Protein AF-A0A1V6BSQ0-F1 (afdb_monomer_lite)

pLDDT: mean 82.47, std 12.66, range [38.62, 95.38]

Secondary structure (DSSP, 8-state):
-PPPPHHHHHHHHHHHHHHHHHHHHHTT--THHHHHHHHHHHHHHHTT--HHHHHHHHHHHHHHHHHHHHHHHHHHHHHHHTTTS--------HHHHHHHHHHHHHTTSPPP---TT--HHHHHHHHHHHHIIIIIHHHHHHHHTT-TT-HHHHHHHHHHHHHHHHT--SSS-GGGHHHHHHHH-SS--HHHHHHHHHHHHHHHHHHHHHHHHHHHHHHHTT--TTTTSBP-GGGS-PPTT--HHHHHTT-BHHHHHHHHHHHHHHHHHHSTTTT-----

Radius of gyration: 34.96 Å; chains: 1; bounding box: 83×42×92 Å

Structure (mmCIF, N/CA/C/O backbone):
data_AF-A0A1V6BSQ0-F1
#
_entry.id   AF-A0A1V6BSQ0-F1
#
loop_
_atom_site.group_PDB
_atom_site.id
_atom_site.type_symbol
_atom_site.label_atom_id
_atom_site.label_alt_id
_atom_site.label_comp_id
_atom_site.label_asym_id
_atom_site.label_entity_id
_atom_site.label_seq_id
_atom_site.pdbx_PDB_ins_code
_atom_site.Cartn_x
_atom_site.Cartn_y
_atom_site.Cartn_z
_atom_site.occupancy
_atom_site.B_iso_or_equiv
_atom_site.auth_seq_id
_atom_site.auth_comp_id
_atom_site.auth_asym_id
_atom_site.auth_atom_id
_atom_site.pdbx_PDB_model_num
ATOM 1 N N . MET A 1 1 ? 58.677 4.595 -51.230 1.00 49.75 1 MET A N 1
ATOM 2 C CA . MET A 1 1 ? 58.014 3.305 -50.937 1.00 49.75 1 MET A CA 1
ATOM 3 C C . MET A 1 1 ? 58.231 2.396 -52.129 1.00 49.75 1 MET A C 1
ATOM 5 O O . MET A 1 1 ? 58.192 2.892 -53.245 1.00 49.75 1 MET A O 1
ATOM 9 N N . LYS A 1 2 ? 58.555 1.122 -51.904 1.00 49.97 2 LYS A N 1
ATOM 10 C CA . LYS A 1 2 ? 58.773 0.146 -52.979 1.00 49.97 2 LYS A CA 1
ATOM 11 C C . LYS A 1 2 ? 57.405 -0.184 -53.588 1.00 49.97 2 LYS A C 1
ATOM 13 O O . LYS A 1 2 ? 56.510 -0.551 -52.833 1.00 49.97 2 LYS A O 1
ATOM 18 N N . GLU A 1 3 ? 57.227 0.015 -54.893 1.00 58.81 3 GLU A N 1
ATOM 19 C CA . GLU A 1 3 ? 55.978 -0.336 -55.579 1.00 58.81 3 GLU A CA 1
ATOM 20 C C . GLU A 1 3 ? 55.750 -1.847 -55.464 1.00 58.81 3 GLU A C 1
ATOM 22 O O . GLU A 1 3 ? 56.659 -2.640 -55.728 1.00 58.81 3 GLU A O 1
ATOM 27 N N . LEU A 1 4 ? 54.561 -2.240 -55.003 1.00 65.12 4 LEU A N 1
ATOM 28 C CA . LEU A 1 4 ? 54.201 -3.646 -54.842 1.00 65.12 4 LEU A CA 1
ATOM 29 C C . LEU A 1 4 ? 54.163 -4.330 -56.210 1.00 65.12 4 LEU A C 1
ATOM 31 O O . LEU A 1 4 ? 53.582 -3.812 -57.166 1.00 65.12 4 LEU A O 1
ATOM 35 N N . SER A 1 5 ? 54.734 -5.528 -56.294 1.00 73.94 5 SER A N 1
ATOM 36 C CA . SER A 1 5 ? 54.620 -6.359 -57.490 1.00 73.94 5 SER A CA 1
ATOM 37 C C . SER A 1 5 ? 53.155 -6.733 -57.737 1.00 73.94 5 SER A C 1
ATOM 39 O O . SER A 1 5 ? 52.375 -6.935 -56.802 1.00 73.94 5 SER A O 1
ATOM 41 N N . SER A 1 6 ? 52.769 -6.903 -59.003 1.00 71.62 6 SER A N 1
ATOM 42 C CA . SER A 1 6 ? 51.419 -7.343 -59.391 1.00 71.62 6 SER A CA 1
ATOM 43 C C . SER A 1 6 ? 50.995 -8.647 -58.694 1.00 71.62 6 SER A C 1
ATOM 45 O O . SER A 1 6 ? 49.821 -8.838 -58.372 1.00 71.62 6 SER A O 1
ATOM 47 N N . SER A 1 7 ? 51.956 -9.523 -58.387 1.00 76.25 7 SER A N 1
ATOM 48 C CA . SER A 1 7 ? 51.734 -10.748 -57.612 1.00 76.25 7 SER A CA 1
ATOM 49 C C . SER A 1 7 ? 51.378 -10.468 -56.143 1.00 76.25 7 SER A C 1
ATOM 51 O O . SER A 1 7 ? 50.466 -11.087 -55.587 1.00 76.25 7 SER A O 1
ATOM 53 N N . GLU A 1 8 ? 52.040 -9.489 -55.522 1.00 77.81 8 GLU A N 1
ATOM 54 C CA . GLU A 1 8 ? 51.831 -9.098 -54.122 1.00 77.81 8 GLU A CA 1
ATOM 55 C C . GLU A 1 8 ? 50.481 -8.398 -53.937 1.00 77.81 8 GLU A C 1
ATOM 57 O O . GLU A 1 8 ? 49.756 -8.692 -52.986 1.00 77.81 8 GLU A O 1
ATOM 62 N N . ILE A 1 9 ? 50.090 -7.558 -54.899 1.00 80.44 9 ILE A N 1
ATOM 63 C CA . ILE A 1 9 ? 48.771 -6.912 -54.954 1.00 80.44 9 ILE A CA 1
ATOM 64 C C . ILE A 1 9 ? 47.657 -7.966 -55.004 1.00 80.44 9 ILE A C 1
ATOM 66 O O . ILE A 1 9 ? 46.724 -7.934 -54.201 1.00 80.44 9 ILE A O 1
ATOM 70 N N . ASN A 1 10 ? 47.774 -8.951 -55.898 1.00 82.00 10 ASN A N 1
ATOM 71 C CA . ASN A 1 10 ? 46.780 -10.020 -56.033 1.00 82.00 10 ASN A CA 1
ATOM 72 C C . ASN A 1 10 ? 46.709 -10.929 -54.798 1.00 82.00 10 ASN A C 1
ATOM 74 O O . ASN A 1 10 ? 45.657 -11.501 -54.495 1.00 82.00 10 ASN A O 1
ATOM 78 N N . LEU A 1 11 ? 47.821 -11.101 -54.084 1.00 86.12 11 LEU A N 1
ATOM 79 C CA . LEU A 1 11 ? 47.842 -11.830 -52.821 1.00 86.12 11 LEU A CA 1
ATOM 80 C C . LEU A 1 11 ? 47.165 -11.026 -51.701 1.00 86.12 11 LEU A C 1
ATOM 82 O O . LEU A 1 11 ? 46.362 -11.586 -50.954 1.00 86.12 11 LEU A O 1
ATOM 86 N N . ALA A 1 12 ? 47.452 -9.726 -51.603 1.00 83.31 12 ALA A N 1
ATOM 87 C CA . ALA A 1 12 ? 46.865 -8.835 -50.606 1.00 83.31 12 ALA A CA 1
ATOM 88 C C . ALA A 1 12 ? 45.342 -8.732 -50.767 1.00 83.31 12 ALA A C 1
ATOM 90 O O . ALA A 1 12 ? 44.609 -8.941 -49.803 1.00 83.31 12 ALA A O 1
ATOM 91 N N . VAL A 1 13 ? 44.858 -8.523 -51.994 1.00 86.81 13 VAL A N 1
ATOM 92 C CA . VAL A 1 13 ? 43.419 -8.462 -52.297 1.00 86.81 13 VAL A CA 1
ATOM 93 C C . VAL A 1 13 ? 42.715 -9.756 -51.899 1.00 86.81 13 VAL A C 1
ATOM 95 O O . VAL A 1 13 ? 41.678 -9.707 -51.244 1.00 86.81 13 VAL A O 1
ATOM 98 N N . ARG A 1 14 ? 43.289 -10.924 -52.225 1.00 87.94 14 ARG A N 1
ATOM 99 C CA . ARG A 1 14 ? 42.718 -12.221 -51.822 1.00 87.94 14 ARG A CA 1
ATOM 100 C C . ARG A 1 14 ? 42.616 -12.365 -50.305 1.00 87.94 14 ARG A C 1
ATOM 102 O O . ARG A 1 14 ? 41.587 -12.816 -49.813 1.00 87.94 14 ARG A O 1
ATOM 109 N N . LYS A 1 15 ? 43.645 -11.950 -49.562 1.00 88.44 15 LYS A N 1
ATOM 110 C CA . LYS A 1 15 ? 43.627 -11.988 -48.091 1.00 88.44 15 LYS A CA 1
ATOM 111 C C . LYS A 1 15 ? 42.572 -11.051 -47.498 1.00 88.44 15 LYS A C 1
ATOM 113 O O . LYS A 1 15 ? 41.904 -11.435 -46.545 1.00 88.44 15 LYS A O 1
ATOM 118 N N . ILE A 1 16 ? 42.400 -9.855 -48.062 1.00 87.88 16 ILE A N 1
ATOM 119 C CA . ILE A 1 16 ? 41.372 -8.901 -47.616 1.00 87.88 16 ILE A CA 1
ATOM 120 C C . ILE A 1 16 ? 39.969 -9.464 -47.883 1.00 87.88 16 ILE A C 1
ATOM 122 O O . ILE A 1 16 ? 39.136 -9.452 -46.979 1.00 87.88 16 ILE A O 1
ATOM 126 N N . LYS A 1 17 ? 39.725 -10.032 -49.076 1.00 89.00 17 LYS A N 1
ATOM 127 C CA . LYS A 1 17 ? 38.449 -10.696 -49.401 1.00 89.00 17 LYS A CA 1
ATOM 128 C C . LYS A 1 17 ? 38.132 -11.828 -48.429 1.00 89.00 17 LYS A C 1
ATOM 130 O O . LYS A 1 17 ? 37.052 -11.824 -47.851 1.00 89.00 17 LYS A O 1
ATOM 135 N N . SER A 1 18 ? 39.097 -12.719 -48.187 1.00 89.31 18 SER A N 1
ATOM 136 C CA . SER A 1 18 ? 38.945 -13.816 -47.224 1.00 89.31 18 SER A CA 1
ATOM 137 C C . SER A 1 18 ? 38.573 -13.295 -45.837 1.00 89.31 18 SER A C 1
ATOM 139 O O . SER A 1 18 ? 37.641 -13.802 -45.234 1.00 89.31 18 SER A O 1
ATOM 141 N N . LYS A 1 19 ? 39.221 -12.226 -45.351 1.00 86.31 19 LYS A N 1
ATOM 142 C CA . LYS A 1 19 ? 38.880 -11.644 -44.044 1.00 86.31 19 LYS A CA 1
ATOM 143 C C . LYS A 1 19 ? 37.461 -11.073 -43.990 1.00 86.31 19 LYS A C 1
ATOM 145 O O . LYS A 1 19 ? 36.796 -11.209 -42.968 1.00 86.31 19 LYS A O 1
ATOM 150 N N . TYR A 1 20 ? 36.983 -10.432 -45.055 1.00 88.25 20 TYR A N 1
ATOM 151 C CA . TYR A 1 20 ? 35.590 -9.977 -45.113 1.00 88.25 20 TYR A CA 1
ATOM 152 C C . TYR A 1 20 ? 34.605 -11.151 -45.140 1.00 88.25 20 TYR A C 1
ATOM 154 O O . TYR A 1 20 ? 33.575 -11.089 -44.469 1.00 88.25 20 TYR A O 1
ATOM 162 N N . GLU A 1 21 ? 34.924 -12.226 -45.863 1.00 87.81 21 GLU A N 1
ATOM 163 C CA . GLU A 1 21 ? 34.137 -13.465 -45.871 1.00 87.81 21 GLU A CA 1
ATOM 164 C C . GLU A 1 21 ? 34.101 -14.130 -44.488 1.00 87.81 21 GLU A C 1
ATOM 166 O O . GLU A 1 21 ? 33.025 -14.530 -44.037 1.00 87.81 21 GLU A O 1
ATOM 171 N N . ASP A 1 22 ? 35.234 -14.171 -43.783 1.00 87.88 22 ASP A N 1
ATOM 172 C CA . ASP A 1 22 ? 35.333 -14.679 -42.412 1.00 87.88 22 ASP A CA 1
ATOM 173 C C . ASP A 1 22 ? 34.438 -13.863 -41.471 1.00 87.88 22 ASP A C 1
ATOM 175 O O . ASP A 1 22 ? 33.648 -14.430 -40.722 1.00 87.88 22 ASP A O 1
ATOM 179 N N . ILE A 1 23 ? 34.449 -12.529 -41.576 1.00 85.56 23 ILE A N 1
ATOM 180 C CA . ILE A 1 23 ? 33.578 -11.659 -40.771 1.00 85.56 23 ILE A CA 1
ATOM 181 C C . ILE A 1 23 ? 32.096 -11.910 -41.074 1.00 85.56 23 ILE A C 1
ATOM 183 O O . ILE A 1 23 ? 31.266 -11.983 -40.164 1.00 85.56 23 ILE A O 1
ATOM 187 N N . ILE A 1 24 ? 31.746 -12.037 -42.354 1.00 84.81 24 ILE A N 1
ATOM 188 C CA . ILE A 1 24 ? 30.376 -12.324 -42.794 1.00 84.81 24 ILE A CA 1
ATOM 189 C C . ILE A 1 24 ? 29.905 -13.661 -42.215 1.00 84.81 24 ILE A C 1
ATOM 191 O O . ILE A 1 24 ? 28.788 -13.742 -41.701 1.00 84.81 24 ILE A O 1
ATOM 195 N N . LYS A 1 25 ? 30.758 -14.688 -42.255 1.00 85.62 25 LYS A N 1
ATOM 196 C CA . LYS A 1 25 ? 30.441 -16.038 -41.783 1.00 85.62 25 LYS A CA 1
ATOM 197 C C . LYS A 1 25 ? 30.392 -16.130 -40.257 1.00 85.62 25 LYS A C 1
ATOM 199 O O . LYS A 1 25 ? 29.437 -16.690 -39.722 1.00 85.62 25 LYS A O 1
ATOM 204 N N . GLU A 1 26 ? 31.384 -15.584 -39.559 1.00 83.50 26 GLU A N 1
ATOM 205 C CA . GLU A 1 26 ? 31.510 -15.686 -38.101 1.00 83.50 26 GLU A CA 1
ATOM 206 C C . GLU A 1 26 ? 30.522 -14.791 -37.351 1.00 83.50 26 GLU A C 1
ATOM 208 O O . GLU A 1 26 ? 29.938 -15.223 -36.356 1.00 83.50 26 GLU A O 1
ATOM 213 N N . PHE A 1 27 ? 30.282 -13.573 -37.845 1.00 81.38 27 PHE A N 1
ATOM 214 C CA . PHE A 1 27 ? 29.413 -12.587 -37.192 1.00 81.38 27 PHE A CA 1
ATOM 215 C C . PHE A 1 27 ? 28.064 -12.399 -37.906 1.00 81.38 27 PHE A C 1
ATOM 217 O O . PHE A 1 27 ? 27.332 -11.456 -37.601 1.00 81.38 27 PHE A O 1
ATOM 224 N N . LYS A 1 28 ? 27.728 -13.281 -38.863 1.00 83.75 28 LYS A N 1
ATOM 225 C CA . LYS A 1 28 ? 26.470 -13.281 -39.642 1.00 83.75 28 LYS A CA 1
ATOM 226 C C . LYS A 1 28 ? 26.135 -11.914 -40.262 1.00 83.75 28 LYS A C 1
ATOM 228 O O . LYS A 1 28 ? 24.984 -11.474 -40.238 1.00 83.75 28 LYS A O 1
ATOM 233 N N . LYS A 1 29 ? 27.143 -11.207 -40.781 1.00 82.75 29 LYS A N 1
ATOM 234 C CA . LYS A 1 29 ? 26.966 -9.873 -41.385 1.00 82.75 29 LYS A CA 1
ATOM 235 C C . LYS A 1 29 ? 26.476 -9.963 -42.827 1.00 82.75 29 LYS A C 1
ATOM 237 O O . LYS A 1 29 ? 26.543 -11.004 -43.467 1.00 82.75 29 LYS A O 1
ATOM 242 N N . SER A 1 30 ? 25.976 -8.843 -43.345 1.00 86.38 30 SER A N 1
ATOM 243 C CA . SER A 1 30 ? 25.520 -8.758 -44.733 1.00 86.38 30 SER A CA 1
ATOM 244 C C . SER A 1 30 ? 26.688 -8.835 -45.720 1.00 86.38 30 SER A C 1
ATOM 246 O O . SER A 1 30 ? 27.738 -8.221 -45.506 1.00 86.38 30 SER A O 1
ATOM 248 N N . ARG A 1 31 ? 26.459 -9.517 -46.850 1.00 85.75 31 ARG A N 1
ATOM 249 C CA . ARG A 1 31 ? 27.397 -9.617 -47.983 1.00 85.75 31 ARG A CA 1
ATOM 250 C C . ARG A 1 31 ? 27.763 -8.260 -48.594 1.00 85.75 31 ARG A C 1
ATOM 252 O O . ARG A 1 31 ? 28.842 -8.121 -49.161 1.00 85.75 31 ARG A O 1
ATOM 259 N N . VAL A 1 32 ? 26.929 -7.247 -48.357 1.00 86.75 32 VAL A N 1
ATOM 260 C CA . VAL A 1 32 ? 27.154 -5.845 -48.741 1.00 86.75 32 VAL A CA 1
ATOM 261 C C . VAL A 1 32 ? 28.521 -5.316 -48.270 1.00 86.75 32 VAL A C 1
ATOM 263 O O . VAL A 1 32 ? 29.105 -4.454 -48.919 1.00 86.75 32 VAL A O 1
ATOM 266 N N . LEU A 1 33 ? 29.084 -5.837 -47.170 1.00 84.62 33 LEU A N 1
ATOM 267 C CA . LEU A 1 33 ? 30.430 -5.457 -46.714 1.00 84.62 33 LEU A CA 1
ATOM 268 C C . LEU A 1 33 ? 31.526 -5.797 -47.734 1.00 84.62 33 LEU A C 1
ATOM 270 O O . LEU A 1 33 ? 32.407 -4.972 -47.978 1.00 84.62 33 LEU A O 1
ATOM 274 N N . LEU A 1 34 ? 31.449 -6.985 -48.335 1.00 89.06 34 LEU A N 1
ATOM 275 C CA . LEU A 1 34 ? 32.399 -7.441 -49.346 1.00 89.06 34 LEU A CA 1
ATOM 276 C C . LEU A 1 34 ? 32.193 -6.690 -50.667 1.00 89.06 34 LEU A C 1
ATOM 278 O O . LEU A 1 34 ? 33.161 -6.233 -51.266 1.00 89.06 34 LEU A O 1
ATOM 282 N N . GLU A 1 35 ? 30.938 -6.494 -51.076 1.00 86.88 35 GLU A N 1
ATOM 283 C CA . GLU A 1 35 ? 30.582 -5.746 -52.293 1.00 86.88 35 GLU A CA 1
ATOM 284 C C . GLU A 1 35 ? 31.108 -4.303 -52.234 1.00 86.88 35 GLU A C 1
ATOM 286 O O . GLU A 1 35 ? 31.745 -3.822 -53.168 1.00 86.88 35 GLU A O 1
ATOM 291 N N . ASN A 1 36 ? 30.965 -3.641 -51.082 1.00 88.75 36 ASN A N 1
ATOM 292 C CA . ASN A 1 36 ? 31.492 -2.293 -50.873 1.00 88.75 36 ASN A CA 1
ATOM 293 C C . ASN A 1 36 ? 33.025 -2.224 -50.974 1.00 88.75 36 ASN A C 1
ATOM 295 O O . ASN A 1 36 ? 33.564 -1.204 -51.413 1.00 88.75 36 ASN A O 1
ATOM 299 N N . PHE A 1 37 ? 33.739 -3.267 -50.538 1.00 90.94 37 PHE A N 1
ATOM 300 C CA . PHE A 1 37 ? 35.188 -3.359 -50.725 1.00 90.94 37 PHE A CA 1
ATOM 301 C C . PHE A 1 37 ? 35.542 -3.501 -52.211 1.00 90.94 37 PHE A C 1
ATOM 303 O O . PHE A 1 37 ? 36.403 -2.772 -52.706 1.00 90.94 37 PHE A O 1
ATOM 310 N N . GLU A 1 38 ? 34.863 -4.392 -52.935 1.00 88.25 38 GLU A N 1
ATOM 311 C CA . GLU A 1 38 ? 35.101 -4.607 -54.366 1.00 88.25 38 GLU A CA 1
ATOM 312 C C . GLU A 1 38 ? 34.836 -3.338 -55.186 1.00 88.25 38 GLU A C 1
ATOM 314 O O . GLU A 1 38 ? 35.639 -2.981 -56.053 1.00 88.25 38 GLU A O 1
ATOM 319 N N . ASP A 1 39 ? 33.789 -2.591 -54.837 1.00 88.94 39 ASP A N 1
ATOM 320 C CA . ASP A 1 39 ? 33.481 -1.293 -55.432 1.00 88.94 39 ASP A CA 1
ATOM 321 C C . ASP A 1 39 ? 34.575 -0.251 -55.177 1.00 88.94 39 ASP A C 1
ATOM 323 O O . ASP A 1 39 ? 34.958 0.486 -56.095 1.00 88.94 39 ASP A O 1
ATOM 327 N N . ARG A 1 40 ? 35.103 -0.173 -53.946 1.00 88.88 40 ARG A N 1
ATOM 328 C CA . ARG A 1 40 ? 36.229 0.719 -53.617 1.00 88.88 40 ARG A CA 1
ATOM 329 C C . ARG A 1 40 ? 37.485 0.323 -54.384 1.00 88.88 40 ARG A C 1
ATOM 331 O O . ARG A 1 40 ? 38.122 1.189 -54.977 1.00 88.88 40 ARG A O 1
ATOM 338 N N . TYR A 1 41 ? 37.798 -0.967 -54.446 1.00 87.75 41 TYR A N 1
ATOM 339 C CA . TYR A 1 41 ? 38.946 -1.481 -55.187 1.00 87.75 41 TYR A CA 1
ATOM 340 C C . TYR A 1 41 ? 38.850 -1.157 -56.689 1.00 87.75 41 TYR A C 1
ATOM 342 O O . TYR A 1 41 ? 39.789 -0.611 -57.272 1.00 87.75 41 TYR A O 1
ATOM 350 N N . ALA A 1 42 ? 37.686 -1.383 -57.308 1.00 85.19 42 ALA A N 1
ATOM 351 C CA . ALA A 1 42 ? 37.441 -1.046 -58.710 1.00 85.19 42 ALA A CA 1
ATOM 352 C C . ALA A 1 42 ? 37.507 0.468 -58.981 1.00 85.19 42 ALA A C 1
ATOM 354 O O . ALA A 1 42 ? 37.932 0.901 -60.055 1.00 85.19 42 ALA A O 1
ATOM 355 N N . LYS A 1 43 ? 37.082 1.304 -58.024 1.00 86.81 43 LYS A N 1
ATOM 356 C CA . LYS A 1 43 ? 37.239 2.765 -58.108 1.00 86.81 43 LYS A CA 1
ATOM 357 C C . LYS A 1 43 ? 38.713 3.170 -58.058 1.00 86.81 43 LYS A C 1
ATOM 359 O O . LYS A 1 43 ? 39.132 3.899 -58.949 1.00 86.81 43 LYS A O 1
ATOM 364 N N . THR A 1 44 ? 39.492 2.638 -57.117 1.00 85.50 44 THR A N 1
ATOM 365 C CA . THR A 1 44 ? 40.936 2.906 -56.974 1.00 85.50 44 THR A CA 1
ATOM 366 C C . THR A 1 44 ? 41.726 2.526 -58.229 1.00 85.50 44 THR A C 1
ATOM 368 O O . THR A 1 44 ? 42.584 3.291 -58.669 1.00 85.50 44 THR A O 1
ATOM 371 N N . LEU A 1 45 ? 41.395 1.390 -58.859 1.00 83.50 45 LEU A N 1
ATOM 372 C CA . LEU A 1 45 ? 41.999 0.975 -60.131 1.00 83.50 45 LEU A CA 1
ATOM 373 C C . LEU A 1 45 ? 41.694 1.957 -61.274 1.00 83.50 45 LEU A C 1
ATOM 375 O O . LEU A 1 45 ? 42.572 2.261 -62.079 1.00 83.50 45 LEU A O 1
ATOM 379 N N . ARG A 1 46 ? 40.460 2.475 -61.343 1.00 83.38 46 ARG A N 1
ATOM 380 C CA . ARG A 1 46 ? 40.044 3.445 -62.374 1.00 83.38 46 ARG A CA 1
ATOM 381 C C . ARG A 1 46 ? 40.637 4.835 -62.156 1.00 83.38 46 ARG A C 1
ATOM 383 O O . ARG A 1 46 ? 40.932 5.522 -63.128 1.00 83.38 46 ARG A O 1
ATOM 390 N N . SER A 1 47 ? 40.814 5.251 -60.906 1.00 78.31 47 SER A N 1
ATOM 391 C CA . SER A 1 47 ? 41.272 6.597 -60.546 1.00 78.31 47 SER A CA 1
ATOM 392 C C . SER A 1 47 ? 42.796 6.760 -60.512 1.00 78.31 47 SER A C 1
ATOM 394 O O . SER A 1 47 ? 43.263 7.827 -60.125 1.00 78.31 47 SER A O 1
ATOM 396 N N . LYS A 1 48 ? 43.573 5.732 -60.899 1.00 70.81 48 LYS A N 1
ATOM 397 C CA . LYS A 1 48 ? 45.053 5.723 -60.869 1.00 70.81 48 LYS A CA 1
ATOM 398 C C . LYS A 1 48 ? 45.645 6.177 -59.521 1.00 70.81 48 LYS A C 1
ATOM 400 O O . LYS A 1 48 ? 46.710 6.787 -59.483 1.00 70.81 48 LYS A O 1
ATOM 405 N N . MET A 1 49 ? 44.942 5.911 -58.420 1.00 72.62 49 MET A N 1
ATOM 406 C CA . MET A 1 49 ? 45.461 6.176 -57.075 1.00 72.62 49 MET A CA 1
ATOM 407 C C . MET A 1 49 ? 46.517 5.131 -56.705 1.00 72.62 49 MET A C 1
ATOM 409 O O . MET A 1 49 ? 46.494 4.019 -57.236 1.00 72.62 49 MET A O 1
ATOM 413 N N . ASP A 1 50 ? 47.418 5.467 -55.778 1.00 80.75 50 ASP A N 1
ATOM 414 C CA . ASP A 1 50 ? 48.406 4.509 -55.278 1.00 80.75 50 ASP A CA 1
ATOM 415 C C . ASP A 1 50 ? 47.707 3.333 -54.583 1.00 80.75 50 ASP A C 1
ATOM 417 O O . ASP A 1 50 ? 47.129 3.445 -53.496 1.00 80.75 50 ASP A O 1
ATOM 421 N N . LEU A 1 51 ? 47.774 2.182 -55.249 1.00 81.00 51 LEU A N 1
ATOM 422 C CA . LEU A 1 51 ? 47.135 0.953 -54.814 1.00 81.00 51 LEU A CA 1
ATOM 423 C C . LEU A 1 51 ? 47.750 0.426 -53.516 1.00 81.00 51 LEU A C 1
ATOM 425 O O . LEU A 1 51 ? 47.059 -0.218 -52.730 1.00 81.00 51 LEU A O 1
ATOM 429 N N . SER A 1 52 ? 49.024 0.728 -53.267 1.00 78.25 52 SER A N 1
ATOM 430 C CA . SER A 1 52 ? 49.734 0.303 -52.059 1.00 78.25 52 SER A CA 1
ATOM 431 C C . SER A 1 52 ? 49.158 0.998 -50.829 1.00 78.25 52 SER A C 1
ATOM 433 O O . SER A 1 52 ? 48.820 0.340 -49.844 1.00 78.25 52 SER A O 1
ATOM 435 N N . THR A 1 53 ? 48.957 2.314 -50.921 1.00 81.50 53 THR A N 1
ATOM 436 C CA . THR A 1 53 ? 48.317 3.115 -49.871 1.00 81.50 53 THR A CA 1
ATOM 437 C C . THR A 1 53 ? 46.874 2.667 -49.621 1.00 81.50 53 THR A C 1
ATOM 439 O O . THR A 1 53 ? 46.471 2.504 -48.470 1.00 81.50 53 THR A O 1
ATOM 442 N N . PHE A 1 54 ? 46.108 2.385 -50.682 1.00 86.25 54 PHE A N 1
ATOM 443 C CA . PHE A 1 54 ? 44.743 1.862 -50.551 1.00 86.25 54 PHE A CA 1
ATOM 444 C C . PHE A 1 54 ? 44.700 0.508 -49.830 1.00 86.25 54 PHE A C 1
ATOM 446 O O . PHE A 1 54 ? 43.917 0.327 -48.901 1.00 86.25 54 PHE A O 1
ATOM 453 N N . LEU A 1 55 ? 45.547 -0.443 -50.234 1.00 84.81 55 LEU A N 1
ATOM 454 C CA . LEU A 1 55 ? 45.563 -1.781 -49.642 1.00 84.81 55 LEU A CA 1
ATOM 455 C C . LEU A 1 55 ? 45.967 -1.749 -48.167 1.00 84.81 55 LEU A C 1
ATOM 457 O O . LEU A 1 55 ? 45.390 -2.490 -47.377 1.00 84.81 55 LEU A O 1
ATOM 461 N N . LEU A 1 56 ? 46.912 -0.888 -47.778 1.00 83.25 56 LEU A N 1
ATOM 462 C CA . LEU A 1 56 ? 47.286 -0.711 -46.373 1.00 83.25 56 LEU A CA 1
ATOM 463 C C . LEU A 1 56 ? 46.119 -0.172 -45.537 1.00 83.25 56 LEU A C 1
ATOM 465 O O . LEU A 1 56 ? 45.804 -0.756 -44.500 1.00 83.25 56 LEU A O 1
ATOM 469 N N . ALA A 1 57 ? 45.442 0.873 -46.020 1.00 83.81 57 ALA A N 1
ATOM 470 C CA . ALA A 1 57 ? 44.279 1.444 -45.341 1.00 83.81 57 ALA A CA 1
ATOM 471 C C . ALA A 1 57 ? 43.139 0.421 -45.202 1.00 83.81 57 ALA A C 1
ATOM 473 O O . ALA A 1 57 ? 42.477 0.339 -44.169 1.00 83.81 57 ALA A O 1
ATOM 474 N N . GLU A 1 58 ? 42.931 -0.409 -46.222 1.00 86.50 58 GLU A N 1
ATOM 475 C CA . GLU A 1 58 ? 41.881 -1.423 -46.203 1.00 86.50 58 GLU A CA 1
ATOM 476 C C . GLU A 1 58 ? 42.227 -2.613 -45.289 1.00 86.50 58 GLU A C 1
ATOM 478 O O . GLU A 1 58 ? 41.350 -3.152 -44.612 1.00 86.50 58 GLU A O 1
ATOM 483 N N . ILE A 1 59 ? 43.506 -3.003 -45.205 1.00 85.94 59 ILE A N 1
ATOM 484 C CA . ILE A 1 59 ? 43.985 -4.002 -44.235 1.00 85.94 59 ILE A CA 1
ATOM 485 C C . ILE A 1 59 ? 43.743 -3.520 -42.801 1.00 85.94 59 ILE A C 1
ATOM 487 O O . ILE A 1 59 ? 43.330 -4.313 -41.947 1.00 85.94 59 ILE A O 1
ATOM 491 N N . GLU A 1 60 ? 43.992 -2.241 -42.529 1.00 83.19 60 GLU A N 1
ATOM 492 C CA . GLU A 1 60 ? 43.717 -1.630 -41.230 1.00 83.19 60 GLU A CA 1
ATOM 493 C C . GLU A 1 60 ? 42.211 -1.621 -40.938 1.00 83.19 60 GLU A C 1
ATOM 495 O O . GLU A 1 60 ? 41.785 -2.160 -39.913 1.00 83.19 60 GLU A O 1
ATOM 500 N N . ALA A 1 61 ? 41.399 -1.147 -41.887 1.00 83.56 61 ALA A N 1
ATOM 501 C CA . ALA A 1 61 ? 39.947 -1.070 -41.752 1.00 83.56 61 ALA A CA 1
ATOM 502 C C . ALA A 1 61 ? 39.294 -2.441 -41.499 1.00 83.56 61 ALA A C 1
ATOM 504 O O . ALA A 1 61 ? 38.474 -2.578 -40.588 1.00 83.56 61 ALA A O 1
ATOM 505 N N . VAL A 1 62 ? 39.664 -3.483 -42.258 1.00 85.69 62 VAL A N 1
ATOM 506 C CA . VAL A 1 62 ? 39.102 -4.834 -42.063 1.00 85.69 62 VAL A CA 1
ATOM 507 C C . VAL A 1 62 ? 39.546 -5.446 -40.733 1.00 85.69 62 VAL A C 1
ATOM 509 O O . VAL A 1 62 ? 38.778 -6.157 -40.086 1.00 85.69 62 VAL A O 1
ATOM 512 N N . THR A 1 63 ? 40.767 -5.146 -40.283 1.00 81.12 63 THR A N 1
ATOM 513 C CA . THR A 1 63 ? 41.292 -5.651 -39.008 1.00 81.12 63 THR A CA 1
ATOM 514 C C . THR A 1 63 ? 40.623 -4.963 -37.818 1.00 81.12 63 THR A C 1
ATOM 516 O O . THR A 1 63 ? 40.304 -5.625 -36.831 1.00 81.12 63 THR A O 1
ATOM 519 N N . GLU A 1 64 ? 40.362 -3.659 -37.902 1.00 83.00 64 GLU A N 1
ATOM 520 C CA . GLU A 1 64 ? 39.607 -2.937 -36.878 1.00 83.00 64 GLU A CA 1
ATOM 521 C C . GLU A 1 64 ? 38.150 -3.410 -36.821 1.00 83.00 64 GLU A C 1
ATOM 523 O O . GLU A 1 64 ? 37.610 -3.634 -35.736 1.00 83.00 64 GLU A O 1
ATOM 528 N N . LEU A 1 65 ? 37.528 -3.634 -37.984 1.00 83.69 65 LEU A N 1
ATOM 529 C CA . LEU A 1 65 ? 36.168 -4.161 -38.068 1.00 83.69 65 LEU A CA 1
ATOM 530 C C . LEU A 1 65 ? 36.075 -5.541 -37.407 1.00 83.69 65 LEU A C 1
ATOM 532 O O . LEU A 1 65 ? 35.165 -5.767 -36.611 1.00 83.69 65 LEU A O 1
ATOM 536 N N . TYR A 1 66 ? 37.048 -6.419 -37.662 1.00 82.81 66 TYR A N 1
ATOM 537 C CA . TYR A 1 66 ? 37.139 -7.725 -37.009 1.00 82.81 66 TYR A CA 1
ATOM 538 C C . TYR A 1 66 ? 37.236 -7.592 -35.483 1.00 82.81 66 TYR A C 1
ATOM 540 O O . TYR A 1 66 ? 36.421 -8.165 -34.765 1.00 82.81 66 TYR A O 1
ATOM 548 N N . LYS A 1 67 ? 38.170 -6.773 -34.976 1.00 81.56 67 LYS A N 1
ATOM 549 C CA . LYS A 1 67 ? 38.348 -6.544 -33.528 1.00 81.56 67 LYS A CA 1
ATOM 550 C C . LYS A 1 67 ? 37.090 -5.987 -32.866 1.00 81.56 67 LYS A C 1
ATOM 552 O O . LYS A 1 67 ? 36.737 -6.387 -31.762 1.00 81.56 67 LYS A O 1
ATOM 557 N N . ARG A 1 68 ? 36.397 -5.057 -33.526 1.00 81.44 68 ARG A N 1
ATOM 558 C CA . ARG A 1 68 ? 35.163 -4.455 -33.008 1.00 81.44 68 ARG A CA 1
ATOM 559 C C . ARG A 1 68 ? 34.045 -5.485 -32.883 1.00 81.44 68 ARG A C 1
ATOM 561 O O . ARG A 1 68 ? 33.308 -5.465 -31.901 1.00 81.44 68 ARG A O 1
ATOM 568 N N . GLU A 1 69 ? 33.911 -6.366 -33.867 1.00 81.69 69 GLU A N 1
ATOM 569 C CA . GLU A 1 69 ? 32.910 -7.431 -33.833 1.00 81.69 69 GLU A CA 1
ATOM 570 C C . GLU A 1 69 ? 33.296 -8.550 -32.853 1.00 81.69 69 GLU A C 1
ATOM 572 O O . GLU A 1 69 ? 32.425 -9.083 -32.172 1.00 81.69 69 GLU A O 1
ATOM 577 N N . GLU A 1 70 ? 34.588 -8.824 -32.661 1.00 78.94 70 GLU A N 1
ATOM 578 C CA . GLU A 1 70 ? 35.090 -9.722 -31.614 1.00 78.94 70 GLU A CA 1
ATOM 579 C C . GLU A 1 70 ? 34.809 -9.181 -30.201 1.00 78.94 70 GLU A C 1
ATOM 581 O O . GLU A 1 70 ? 34.355 -9.930 -29.339 1.00 78.94 70 GLU A O 1
ATOM 586 N N . ILE A 1 71 ? 34.976 -7.870 -29.973 1.00 76.50 71 ILE A N 1
ATOM 587 C CA . ILE A 1 71 ? 34.607 -7.203 -28.711 1.00 76.50 71 ILE A CA 1
ATOM 588 C C . ILE A 1 71 ? 33.090 -7.237 -28.489 1.00 76.50 71 ILE A C 1
ATOM 590 O O . ILE A 1 71 ? 32.634 -7.502 -27.382 1.00 76.50 71 ILE A O 1
ATOM 594 N N . LYS A 1 72 ? 32.277 -7.003 -29.526 1.00 75.69 72 LYS A N 1
ATOM 595 C CA . LYS A 1 72 ? 30.817 -7.145 -29.401 1.00 75.69 72 LYS A CA 1
ATOM 596 C C . LYS A 1 72 ? 30.421 -8.576 -29.077 1.00 75.69 72 LYS A C 1
ATOM 598 O O . LYS A 1 72 ? 29.616 -8.784 -28.183 1.00 75.69 72 LYS A O 1
ATOM 603 N N . ARG A 1 73 ? 31.028 -9.558 -29.744 1.00 72.69 73 ARG A N 1
ATOM 604 C CA . ARG A 1 73 ? 30.802 -10.978 -29.471 1.00 72.69 73 ARG A CA 1
ATOM 605 C C . ARG A 1 73 ? 31.267 -11.365 -28.070 1.00 72.69 73 ARG A C 1
ATOM 607 O O . ARG A 1 73 ? 30.616 -12.201 -27.458 1.00 72.69 73 ARG A O 1
ATOM 614 N N . SER A 1 74 ? 32.344 -10.776 -27.545 1.00 65.94 74 SER A N 1
ATOM 615 C CA . SER A 1 74 ? 32.784 -11.033 -26.173 1.00 65.94 74 SER A CA 1
ATOM 616 C C . SER A 1 74 ? 31.824 -10.418 -25.150 1.00 65.94 74 SER A C 1
ATOM 618 O O . SER A 1 74 ? 31.420 -11.125 -24.233 1.00 65.94 74 SER A O 1
ATOM 620 N N . ILE A 1 75 ? 31.350 -9.185 -25.359 1.00 63.81 75 ILE A N 1
ATOM 621 C CA . ILE A 1 75 ? 30.307 -8.541 -24.537 1.00 63.81 75 ILE A CA 1
ATOM 622 C C . ILE A 1 75 ? 28.990 -9.332 -24.591 1.00 63.81 75 ILE A C 1
ATOM 624 O O . ILE A 1 75 ? 28.436 -9.673 -23.552 1.00 63.81 75 ILE A O 1
ATOM 628 N N . GLU A 1 76 ? 28.528 -9.717 -25.780 1.00 57.75 76 GLU A N 1
ATOM 629 C CA . GLU A 1 76 ? 27.333 -10.552 -25.952 1.00 57.75 76 GLU A CA 1
ATOM 630 C C . GLU A 1 76 ? 27.533 -11.958 -25.363 1.00 57.75 76 GLU A C 1
ATOM 632 O O . GLU A 1 76 ? 26.601 -12.539 -24.816 1.00 57.75 76 GLU A O 1
ATOM 637 N N . SER A 1 77 ? 28.746 -12.520 -25.409 1.00 54.22 77 SER A N 1
ATOM 638 C CA . SER A 1 77 ? 29.042 -13.795 -24.745 1.00 54.22 77 SER A CA 1
ATOM 639 C C . SER A 1 77 ? 29.061 -13.671 -23.221 1.00 54.22 77 SER A C 1
ATOM 641 O O . SER A 1 77 ? 28.619 -14.600 -22.555 1.00 54.22 77 SER A O 1
ATOM 643 N N . ILE A 1 78 ? 29.469 -12.522 -22.669 1.00 53.31 78 ILE A N 1
ATOM 644 C CA . ILE A 1 78 ? 29.341 -12.211 -21.239 1.00 53.31 78 ILE A CA 1
ATOM 645 C C . ILE A 1 78 ? 27.845 -12.149 -20.868 1.00 53.31 78 ILE A C 1
ATOM 647 O O . ILE A 1 78 ? 27.418 -12.839 -19.948 1.00 53.31 78 ILE A O 1
ATOM 651 N N . GLU A 1 79 ? 27.014 -11.471 -21.668 1.00 50.16 79 GLU A N 1
ATOM 652 C CA . GLU A 1 79 ? 25.556 -11.390 -21.454 1.00 50.16 79 GLU A CA 1
ATOM 653 C C . GLU A 1 79 ? 24.798 -12.725 -21.649 1.00 50.16 79 GLU A C 1
ATOM 655 O O . GLU A 1 79 ? 23.701 -12.915 -21.109 1.00 50.16 79 GLU A O 1
ATOM 660 N N . VAL A 1 80 ? 25.336 -13.659 -22.444 1.00 49.69 80 VAL A N 1
ATOM 661 C CA . VAL A 1 80 ? 24.714 -14.970 -22.725 1.00 49.69 80 VAL A CA 1
ATOM 662 C C . VAL A 1 80 ? 25.176 -16.055 -21.745 1.00 49.69 80 VAL A C 1
ATOM 664 O O . VAL A 1 80 ? 24.377 -16.939 -21.418 1.00 49.69 80 VAL A O 1
ATOM 667 N N . VAL A 1 81 ? 26.409 -15.983 -21.230 1.00 46.16 81 VAL A N 1
ATOM 668 C CA . VAL A 1 81 ? 26.892 -16.862 -20.147 1.00 46.16 81 VAL A CA 1
ATOM 669 C C . VAL A 1 81 ? 26.151 -16.560 -18.835 1.00 46.16 81 VAL A C 1
ATOM 671 O O . VAL A 1 81 ? 25.745 -17.495 -18.144 1.00 46.16 81 VAL A O 1
ATOM 674 N N . ASP A 1 82 ? 25.804 -15.293 -18.579 1.00 41.44 82 ASP A N 1
ATOM 675 C CA . ASP A 1 82 ? 25.015 -14.862 -17.409 1.00 41.44 82 ASP A CA 1
ATOM 676 C C . ASP A 1 82 ? 23.591 -15.454 -17.333 1.00 41.44 82 ASP A C 1
ATOM 678 O O . ASP A 1 82 ? 22.949 -15.425 -16.282 1.00 41.44 82 ASP A O 1
ATOM 682 N N . LYS A 1 83 ? 23.064 -16.022 -18.428 1.00 44.72 83 LYS A N 1
ATOM 683 C CA . LYS A 1 83 ? 21.694 -16.568 -18.471 1.00 44.72 83 LYS A CA 1
ATOM 684 C C . LYS A 1 83 ? 21.599 -18.077 -18.253 1.00 44.72 83 LYS A C 1
ATOM 686 O O . LYS A 1 83 ? 20.483 -18.568 -18.075 1.00 44.72 83 LYS A O 1
ATOM 691 N N . LYS A 1 84 ? 22.705 -18.831 -18.301 1.00 40.31 84 LYS A N 1
ATOM 692 C CA . LYS A 1 84 ? 22.646 -20.308 -18.294 1.00 40.31 84 LYS A CA 1
ATOM 693 C C . LYS A 1 84 ? 23.261 -20.990 -17.075 1.00 40.31 84 LYS A C 1
ATOM 695 O O . LYS A 1 84 ? 22.785 -22.078 -16.749 1.00 40.31 84 LYS A O 1
ATOM 700 N N . ASP A 1 85 ? 24.175 -20.353 -16.345 1.00 38.62 85 ASP A N 1
ATOM 701 C CA . ASP A 1 85 ? 24.773 -20.954 -15.149 1.00 38.62 85 ASP A CA 1
ATOM 702 C C . ASP A 1 85 ? 24.248 -20.339 -13.844 1.00 38.62 85 ASP A C 1
ATOM 704 O O . ASP A 1 85 ? 24.322 -19.150 -13.557 1.00 38.62 85 ASP A O 1
ATOM 708 N N . LYS A 1 86 ? 23.640 -21.208 -13.041 1.00 40.94 86 LYS A N 1
ATOM 709 C CA . LYS A 1 86 ? 23.021 -20.934 -11.745 1.00 40.94 86 LYS A CA 1
ATOM 710 C C . LYS A 1 86 ? 24.058 -20.617 -10.652 1.00 40.94 86 LYS A C 1
ATOM 712 O O . LYS A 1 86 ? 25.027 -21.347 -10.512 1.00 40.94 86 LYS A O 1
ATOM 717 N N . LYS A 1 87 ? 23.632 -19.748 -9.721 1.00 43.22 87 LYS A N 1
ATOM 718 C CA . LYS A 1 87 ? 23.915 -19.738 -8.262 1.00 43.22 87 LYS A CA 1
ATOM 719 C C . LYS A 1 87 ? 25.297 -19.244 -7.775 1.00 43.22 87 LYS A C 1
ATOM 721 O O . LYS A 1 87 ? 26.328 -19.826 -8.072 1.00 43.22 87 LYS A O 1
ATOM 726 N N . THR A 1 88 ? 25.213 -18.275 -6.844 1.00 44.50 88 THR A N 1
ATOM 727 C CA . THR A 1 88 ? 26.237 -17.703 -5.927 1.00 44.50 88 THR A CA 1
ATOM 728 C C . THR A 1 88 ? 27.331 -16.874 -6.622 1.00 44.50 88 THR A C 1
ATOM 730 O O . THR A 1 88 ? 28.159 -17.431 -7.313 1.00 44.50 88 THR A O 1
ATOM 733 N N . VAL A 1 89 ? 27.412 -15.541 -6.526 1.00 41.75 89 VAL A N 1
ATOM 734 C CA . VAL A 1 89 ? 27.329 -14.669 -5.342 1.00 41.75 89 VAL A CA 1
ATOM 735 C C . VAL A 1 89 ? 26.643 -13.336 -5.677 1.00 41.75 89 VAL A C 1
ATOM 737 O O . VAL A 1 89 ? 26.806 -12.739 -6.734 1.00 41.75 89 VAL A O 1
ATOM 740 N N . ASP A 1 90 ? 25.870 -12.903 -4.696 1.00 51.62 90 ASP A N 1
ATOM 741 C CA . ASP A 1 90 ? 24.993 -11.752 -4.603 1.00 51.62 90 ASP A CA 1
ATOM 742 C C . ASP A 1 90 ? 25.696 -10.395 -4.844 1.00 51.62 90 ASP A C 1
ATOM 744 O O . ASP A 1 90 ? 26.316 -9.822 -3.946 1.00 51.62 90 ASP A O 1
ATOM 748 N N . LYS A 1 91 ? 25.530 -9.826 -6.040 1.00 52.31 91 LYS A N 1
ATOM 749 C CA . LYS A 1 91 ? 25.438 -8.368 -6.199 1.00 52.31 91 LYS A CA 1
ATOM 750 C C . LYS A 1 91 ? 24.036 -8.005 -6.679 1.00 52.31 91 LYS A C 1
ATOM 752 O O . LYS A 1 91 ? 23.879 -7.379 -7.721 1.00 52.31 91 LYS A O 1
ATOM 757 N N . LYS A 1 92 ? 23.004 -8.358 -5.901 1.00 51.69 92 LYS A N 1
ATOM 758 C CA . LYS A 1 92 ? 21.770 -7.565 -5.927 1.00 51.69 92 LYS A CA 1
ATOM 759 C C . LYS A 1 92 ? 22.174 -6.108 -5.777 1.00 51.69 92 LYS A C 1
ATOM 761 O O . LYS A 1 92 ? 22.881 -5.765 -4.817 1.00 51.69 92 LYS A O 1
ATOM 766 N N . SER A 1 93 ? 21.760 -5.273 -6.726 1.00 68.88 93 SER A N 1
ATOM 767 C CA . SER A 1 93 ? 21.868 -3.832 -6.559 1.00 68.88 93 SER A CA 1
ATOM 768 C C . SER A 1 93 ? 21.242 -3.472 -5.212 1.00 68.88 93 SER A C 1
ATOM 770 O O . SER A 1 93 ? 20.325 -4.154 -4.747 1.00 68.88 93 SER A O 1
ATOM 772 N N . PHE A 1 94 ? 21.711 -2.410 -4.556 1.00 67.50 94 PHE A N 1
ATOM 773 C CA . PHE A 1 94 ? 21.048 -1.918 -3.345 1.00 67.50 94 PHE A CA 1
ATOM 774 C C . PHE A 1 94 ? 19.531 -1.762 -3.578 1.00 67.50 94 PHE A C 1
ATOM 776 O O . PHE A 1 94 ? 18.730 -2.127 -2.724 1.00 67.50 94 PHE A O 1
ATOM 783 N N . ALA A 1 95 ? 19.144 -1.342 -4.789 1.00 65.69 95 ALA A N 1
ATOM 784 C CA . ALA A 1 95 ? 17.754 -1.265 -5.226 1.00 65.69 95 ALA A CA 1
ATOM 785 C C . ALA A 1 95 ? 17.028 -2.625 -5.228 1.00 65.69 95 ALA A C 1
ATOM 787 O O . ALA A 1 95 ? 15.890 -2.696 -4.767 1.00 65.69 95 ALA A O 1
ATOM 788 N N . ASP A 1 96 ? 17.677 -3.698 -5.686 1.00 71.69 96 ASP A N 1
ATOM 789 C CA . ASP A 1 96 ? 17.093 -5.045 -5.732 1.00 71.69 96 ASP A CA 1
ATOM 790 C C . ASP A 1 96 ? 16.952 -5.633 -4.326 1.00 71.69 96 ASP A C 1
ATOM 792 O O . ASP A 1 96 ? 15.925 -6.224 -4.005 1.00 71.69 96 ASP A O 1
ATOM 796 N N . LYS A 1 97 ? 17.942 -5.406 -3.447 1.00 78.75 97 LYS A N 1
ATOM 797 C CA . LYS A 1 97 ? 17.853 -5.805 -2.031 1.00 78.75 97 LYS A CA 1
ATOM 798 C C . LYS A 1 97 ? 16.687 -5.107 -1.342 1.00 78.75 97 LYS A C 1
ATOM 800 O O . LYS A 1 97 ? 15.862 -5.769 -0.724 1.00 78.75 97 LYS A O 1
ATOM 805 N N . VAL A 1 98 ? 16.566 -3.791 -1.523 1.00 74.81 98 VAL A N 1
ATOM 806 C CA . VAL A 1 98 ? 15.453 -3.001 -0.976 1.00 74.81 98 VAL A CA 1
ATOM 807 C C . VAL A 1 98 ? 14.113 -3.440 -1.572 1.00 74.81 98 VAL A C 1
ATOM 809 O O . VAL A 1 98 ? 13.102 -3.463 -0.874 1.00 74.81 98 VAL A O 1
ATOM 812 N N . TYR A 1 99 ? 14.059 -3.785 -2.859 1.00 74.12 99 TYR A N 1
ATOM 813 C CA . TYR A 1 99 ? 12.843 -4.308 -3.483 1.00 74.12 99 TYR A CA 1
ATOM 814 C C . TYR A 1 99 ? 12.431 -5.658 -2.890 1.00 74.12 99 TYR A C 1
ATOM 816 O O . TYR A 1 99 ? 11.286 -5.812 -2.471 1.00 74.12 99 TYR A O 1
ATOM 824 N N . GLU A 1 100 ? 13.361 -6.602 -2.767 1.00 80.50 100 GLU A N 1
ATOM 825 C CA . GLU A 1 100 ? 13.084 -7.914 -2.186 1.00 80.50 100 GLU A CA 1
ATOM 826 C C . GLU A 1 100 ? 12.733 -7.860 -0.696 1.00 80.50 100 GLU A C 1
ATOM 828 O O . GLU A 1 100 ? 11.864 -8.601 -0.242 1.00 80.50 100 GLU A O 1
ATOM 833 N N . GLU A 1 101 ? 13.393 -7.000 0.079 1.00 81.81 101 GLU A N 1
ATOM 834 C CA . GLU A 1 101 ? 13.068 -6.793 1.491 1.00 81.81 101 GLU A CA 1
ATOM 835 C C . GLU A 1 101 ? 11.648 -6.251 1.658 1.00 81.81 101 GLU A C 1
ATOM 837 O O . GLU A 1 101 ? 10.899 -6.759 2.492 1.00 81.81 101 GLU A O 1
ATOM 842 N N . ASN A 1 102 ? 11.246 -5.279 0.835 1.00 79.69 102 ASN A N 1
ATOM 843 C CA . ASN A 1 102 ? 9.875 -4.770 0.847 1.00 79.69 102 ASN A CA 1
ATOM 844 C C . ASN A 1 102 ? 8.874 -5.846 0.409 1.00 79.69 102 ASN A C 1
ATOM 846 O O . ASN A 1 102 ? 7.853 -6.022 1.067 1.00 79.69 102 ASN A O 1
ATOM 850 N N . LEU A 1 103 ? 9.189 -6.631 -0.630 1.00 82.00 103 LEU A N 1
ATOM 851 C CA . LEU A 1 103 ? 8.347 -7.756 -1.048 1.00 82.00 103 LEU A CA 1
ATOM 852 C C . LEU A 1 103 ? 8.136 -8.768 0.085 1.00 82.00 103 LEU A C 1
ATOM 854 O O . LEU A 1 103 ? 7.012 -9.208 0.309 1.00 82.00 103 LEU A O 1
ATOM 858 N N . LYS A 1 104 ? 9.192 -9.120 0.828 1.00 86.81 104 LYS A N 1
ATOM 859 C CA . LYS A 1 104 ? 9.090 -10.044 1.969 1.00 86.81 104 LYS A CA 1
ATOM 860 C C . LYS A 1 104 ? 8.187 -9.510 3.077 1.00 86.81 104 LYS A C 1
ATOM 862 O O . LYS A 1 104 ? 7.449 -10.294 3.661 1.00 86.81 104 LYS A O 1
ATOM 867 N N . LYS A 1 105 ? 8.221 -8.203 3.354 1.00 86.31 105 LYS A N 1
ATOM 868 C CA . LYS A 1 105 ? 7.328 -7.585 4.348 1.00 86.31 105 LYS A CA 1
ATOM 869 C C . LYS A 1 105 ? 5.871 -7.683 3.919 1.00 86.31 105 LYS A C 1
ATOM 871 O O . LYS A 1 105 ? 5.024 -8.106 4.699 1.00 86.31 105 LYS A O 1
ATOM 876 N N . ILE A 1 106 ? 5.586 -7.379 2.653 1.00 90.50 106 ILE A N 1
ATOM 877 C CA . ILE A 1 106 ? 4.200 -7.337 2.183 1.00 90.50 106 ILE A CA 1
ATOM 878 C C . ILE A 1 106 ? 3.596 -8.728 1.911 1.00 90.50 106 ILE A C 1
ATOM 880 O O . ILE A 1 106 ? 2.383 -8.853 1.756 1.00 90.50 106 ILE A O 1
ATOM 884 N N . GLN A 1 107 ? 4.403 -9.795 1.866 1.00 89.31 107 GLN A N 1
ATOM 885 C CA . GLN A 1 107 ? 3.947 -11.154 1.529 1.00 89.31 107 GLN A CA 1
ATOM 886 C C . GLN A 1 107 ? 2.843 -11.709 2.441 1.00 89.31 107 GLN A C 1
ATOM 888 O O . GLN A 1 107 ? 2.063 -12.554 1.993 1.00 89.31 107 GLN A O 1
ATOM 893 N N . ASN A 1 108 ? 2.758 -11.227 3.681 1.00 89.00 108 ASN A N 1
ATOM 894 C CA . ASN A 1 108 ? 1.760 -11.669 4.653 1.00 89.00 108 ASN A CA 1
ATOM 895 C C . ASN A 1 108 ? 0.368 -11.072 4.402 1.00 89.00 108 ASN A C 1
ATOM 897 O O . ASN A 1 108 ? -0.624 -11.616 4.886 1.00 89.00 108 ASN A O 1
ATOM 901 N N . TYR A 1 109 ? 0.272 -9.979 3.639 1.00 92.19 109 TYR A N 1
ATOM 902 C CA . TYR A 1 109 ? -1.014 -9.359 3.335 1.00 92.19 109 TYR A CA 1
ATOM 903 C C . TYR A 1 109 ? -1.764 -10.143 2.251 1.00 92.19 109 TYR A C 1
ATOM 905 O O . TYR A 1 109 ? -1.131 -10.680 1.329 1.00 92.19 109 TYR A O 1
ATOM 913 N N . PRO A 1 110 ? -3.108 -10.194 2.311 1.00 89.88 110 PRO A N 1
ATOM 914 C CA . PRO A 1 110 ? -3.908 -10.868 1.299 1.00 89.88 110 PRO A CA 1
ATOM 915 C C . PRO A 1 110 ? -3.641 -10.279 -0.082 1.00 89.88 110 PRO A C 1
ATOM 917 O O . PRO A 1 110 ? -3.484 -9.071 -0.237 1.00 89.88 110 PRO A O 1
ATOM 920 N N . ARG A 1 111 ? -3.623 -11.130 -1.105 1.00 91.31 111 ARG A N 1
ATOM 921 C CA . ARG A 1 111 ? -3.456 -10.698 -2.492 1.00 91.31 111 ARG A CA 1
ATOM 922 C C . ARG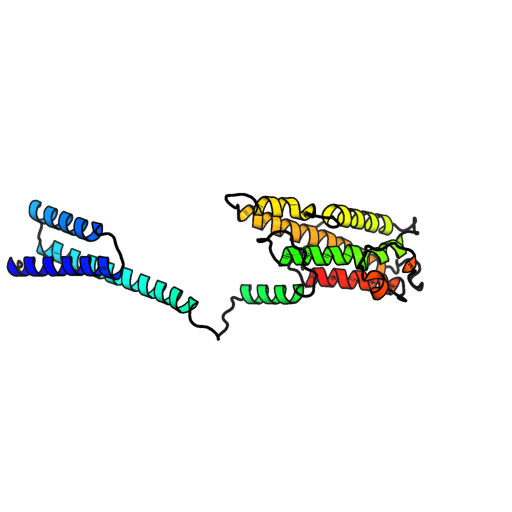 A 1 111 ? -4.814 -10.631 -3.183 1.00 91.31 111 ARG A C 1
ATOM 924 O O . ARG A 1 111 ? -5.534 -11.627 -3.206 1.00 91.31 111 ARG A O 1
ATOM 931 N N . ILE A 1 112 ? -5.137 -9.489 -3.787 1.00 88.50 112 ILE A N 1
ATOM 932 C CA . ILE A 1 112 ? -6.320 -9.333 -4.644 1.00 88.50 112 ILE A CA 1
ATOM 933 C C . ILE A 1 112 ? -5.881 -9.372 -6.103 1.00 88.50 112 ILE A C 1
ATOM 935 O O . ILE A 1 112 ? -5.081 -8.544 -6.518 1.00 88.50 112 ILE A O 1
ATOM 939 N N . SER A 1 113 ? -6.414 -10.310 -6.887 1.00 87.88 113 SER A N 1
ATOM 940 C CA . SER A 1 113 ? -6.106 -10.382 -8.318 1.00 87.88 113 SER A CA 1
ATOM 941 C C . SER A 1 113 ? -6.826 -9.262 -9.073 1.00 87.88 113 SER A C 1
ATOM 943 O O . SER A 1 113 ? -8.055 -9.244 -9.124 1.00 87.88 113 SER A O 1
ATOM 945 N N . LEU A 1 114 ? -6.059 -8.326 -9.637 1.00 86.62 114 LEU A N 1
ATOM 946 C CA . LEU A 1 114 ? -6.579 -7.206 -10.431 1.00 86.62 114 LEU A CA 1
ATOM 947 C C . LEU A 1 114 ? -6.414 -7.462 -11.929 1.00 86.62 114 LEU A C 1
ATOM 949 O O . LEU A 1 114 ? -7.360 -7.336 -12.703 1.00 86.62 114 LEU A O 1
ATOM 953 N N . HIS A 1 115 ? -5.189 -7.793 -12.336 1.00 88.38 115 HIS A N 1
ATOM 954 C CA . HIS A 1 115 ? -4.797 -8.007 -13.725 1.00 88.38 115 HIS A CA 1
ATOM 955 C C . HIS A 1 115 ? -3.534 -8.877 -13.766 1.00 88.38 115 HIS A C 1
ATOM 957 O O . HIS A 1 115 ? -2.740 -8.863 -12.830 1.00 88.38 115 HIS A O 1
ATOM 963 N N . ARG A 1 116 ? -3.308 -9.609 -14.864 1.00 86.31 116 ARG A N 1
ATOM 964 C CA . ARG A 1 116 ? -2.136 -10.496 -15.013 1.00 86.31 116 ARG A CA 1
ATOM 965 C C . ARG A 1 116 ? -0.802 -9.761 -14.842 1.00 86.31 116 ARG A C 1
ATOM 967 O O . ARG A 1 116 ? 0.121 -10.306 -14.248 1.00 86.31 116 ARG A O 1
ATOM 974 N N . ASP A 1 117 ? -0.739 -8.544 -15.367 1.00 86.88 117 ASP A N 1
ATOM 975 C CA . ASP A 1 117 ? 0.463 -7.703 -15.387 1.00 86.88 117 ASP A CA 1
ATOM 976 C C . ASP A 1 117 ? 0.469 -6.647 -14.261 1.00 86.88 117 ASP A C 1
ATOM 978 O O . ASP A 1 117 ? 1.266 -5.711 -14.290 1.00 86.88 117 ASP A O 1
ATOM 982 N N . ALA A 1 118 ? -0.447 -6.748 -13.289 1.00 89.00 118 ALA A N 1
ATOM 983 C CA . ALA A 1 118 ? -0.479 -5.831 -12.154 1.00 89.00 118 ALA A CA 1
ATOM 984 C C . ALA A 1 118 ? 0.720 -6.055 -11.219 1.00 89.00 118 ALA A C 1
ATOM 986 O O . ALA A 1 118 ? 1.179 -7.180 -11.017 1.00 89.00 118 ALA A O 1
ATOM 987 N N . SER A 1 119 ? 1.201 -4.971 -10.607 1.00 89.69 119 SER A N 1
ATOM 988 C CA . SER A 1 119 ? 2.236 -5.045 -9.576 1.00 89.69 119 SER A CA 1
ATOM 989 C C . SER A 1 119 ? 1.718 -5.785 -8.342 1.00 89.69 119 SER A C 1
ATOM 991 O O . SER A 1 119 ? 0.675 -5.423 -7.791 1.00 89.69 119 SER A O 1
ATOM 993 N N . GLU A 1 120 ? 2.491 -6.760 -7.856 1.00 90.56 120 GLU A N 1
ATOM 994 C CA . GLU A 1 120 ? 2.188 -7.497 -6.623 1.00 90.56 120 GLU A CA 1
ATOM 995 C C . GLU A 1 120 ? 2.043 -6.558 -5.412 1.00 90.56 120 GLU A C 1
ATOM 997 O O . GLU A 1 120 ? 1.213 -6.802 -4.539 1.00 90.56 120 GLU A O 1
ATOM 1002 N N . GLU A 1 121 ? 2.792 -5.450 -5.384 1.00 90.75 121 GLU A N 1
ATOM 1003 C CA . GLU A 1 121 ? 2.693 -4.441 -4.325 1.00 90.75 121 GLU A CA 1
ATOM 1004 C C . GLU A 1 121 ? 1.298 -3.807 -4.264 1.00 90.75 121 GLU A C 1
ATOM 1006 O O . GLU A 1 121 ? 0.717 -3.711 -3.186 1.00 90.75 121 GLU A O 1
ATOM 1011 N N . ILE A 1 122 ? 0.720 -3.446 -5.414 1.00 92.25 122 ILE A N 1
ATOM 1012 C CA . ILE A 1 122 ? -0.624 -2.857 -5.475 1.00 92.25 122 ILE A CA 1
ATOM 1013 C C . ILE A 1 122 ? -1.680 -3.890 -5.084 1.00 92.25 122 ILE A C 1
ATOM 1015 O O . ILE A 1 122 ? -2.564 -3.601 -4.280 1.00 92.25 122 ILE A O 1
ATOM 1019 N N . GLU A 1 123 ? -1.578 -5.111 -5.608 1.00 92.75 123 GLU A N 1
ATOM 1020 C CA . GLU A 1 123 ? -2.527 -6.185 -5.301 1.00 92.75 123 GLU A CA 1
ATOM 1021 C C . GLU A 1 123 ? -2.572 -6.524 -3.804 1.00 92.75 123 GLU A C 1
ATOM 1023 O O . GLU A 1 123 ? -3.643 -6.817 -3.263 1.00 92.75 123 GLU A O 1
ATOM 1028 N N . ARG A 1 124 ? -1.419 -6.466 -3.129 1.00 94.25 124 ARG A N 1
ATOM 1029 C CA . ARG A 1 124 ? -1.306 -6.695 -1.684 1.00 94.25 124 ARG A CA 1
ATOM 1030 C C . ARG A 1 124 ? -1.706 -5.483 -0.859 1.00 94.25 124 ARG A C 1
ATOM 1032 O O . ARG A 1 124 ? -2.333 -5.662 0.180 1.00 94.25 124 ARG A O 1
ATOM 1039 N N . LEU A 1 125 ? -1.410 -4.267 -1.318 1.00 94.56 125 LEU A N 1
ATOM 1040 C CA . LEU A 1 125 ? -1.833 -3.040 -0.642 1.00 94.56 125 LEU A CA 1
ATOM 1041 C C . LEU A 1 125 ? -3.356 -2.948 -0.595 1.00 94.56 125 LEU A C 1
ATOM 1043 O O . LEU A 1 125 ? -3.936 -2.748 0.469 1.00 94.56 125 LEU A O 1
ATOM 1047 N N . LEU A 1 126 ? -4.018 -3.155 -1.736 1.00 93.31 126 LEU A N 1
ATOM 1048 C CA . LEU A 1 126 ? -5.479 -3.155 -1.791 1.00 93.31 126 LEU A CA 1
ATOM 1049 C C . LEU A 1 126 ? -6.074 -4.298 -0.957 1.00 93.31 126 LEU A C 1
ATOM 1051 O O . LEU A 1 126 ? -7.123 -4.125 -0.338 1.00 93.31 126 LEU A O 1
ATOM 1055 N N . GLY A 1 127 ? -5.392 -5.446 -0.887 1.00 92.31 127 GLY A N 1
ATOM 1056 C CA . GLY A 1 127 ? -5.748 -6.537 0.019 1.00 92.31 127 GLY A CA 1
ATOM 1057 C C . GLY A 1 127 ? -5.665 -6.155 1.494 1.00 92.31 127 GLY A C 1
ATOM 1058 O O . GLY A 1 127 ? -6.619 -6.388 2.233 1.00 92.31 127 GLY A O 1
ATOM 1059 N N . ALA A 1 128 ? -4.578 -5.505 1.908 1.00 94.69 128 ALA A N 1
ATOM 1060 C CA . ALA A 1 128 ? -4.393 -5.004 3.266 1.00 94.69 128 ALA A CA 1
ATOM 1061 C C . ALA A 1 128 ? -5.468 -3.975 3.651 1.00 94.69 128 ALA A C 1
ATOM 1063 O O . ALA A 1 128 ? -6.086 -4.079 4.710 1.00 94.69 128 ALA A O 1
ATOM 1064 N N . VAL A 1 129 ? -5.763 -3.022 2.760 1.00 94.81 129 VAL A N 1
ATOM 1065 C CA . VAL A 1 129 ? -6.830 -2.033 2.981 1.00 94.81 129 VAL A CA 1
ATOM 1066 C C . VAL A 1 129 ? -8.198 -2.712 3.067 1.00 94.81 129 VAL A C 1
ATOM 1068 O O . VAL A 1 129 ? -9.022 -2.342 3.900 1.00 94.81 129 VAL A O 1
ATOM 1071 N N . ARG A 1 130 ? -8.450 -3.755 2.272 1.00 92.00 130 ARG A N 1
ATOM 1072 C CA . ARG A 1 130 ? -9.696 -4.523 2.371 1.00 92.00 130 ARG A CA 1
ATOM 1073 C C . ARG A 1 130 ? -9.819 -5.263 3.705 1.00 92.00 130 ARG A C 1
ATOM 1075 O O . ARG A 1 130 ? -10.905 -5.292 4.279 1.00 92.00 130 ARG A O 1
ATOM 1082 N N . THR A 1 131 ? -8.724 -5.809 4.230 1.00 92.94 131 THR A N 1
ATOM 1083 C CA . THR A 1 131 ? -8.689 -6.372 5.589 1.00 92.94 131 THR A CA 1
ATOM 1084 C C . THR A 1 131 ? -8.934 -5.299 6.642 1.00 92.94 131 THR A C 1
ATOM 1086 O O . THR A 1 131 ? -9.728 -5.526 7.552 1.00 92.94 131 THR A O 1
ATOM 1089 N N . LEU A 1 132 ? -8.351 -4.104 6.498 1.00 94.56 132 LEU A N 1
ATOM 1090 C CA . LEU A 1 132 ? -8.643 -2.977 7.387 1.00 94.56 132 LEU A CA 1
ATOM 1091 C C . LEU A 1 132 ? -10.151 -2.679 7.410 1.00 94.56 132 LEU A C 1
ATOM 1093 O O . LEU A 1 132 ? -10.729 -2.568 8.487 1.00 94.56 132 LEU A O 1
ATOM 1097 N N . ILE A 1 133 ? -10.802 -2.611 6.246 1.00 92.75 133 ILE A N 1
ATOM 1098 C CA . ILE A 1 133 ? -12.242 -2.322 6.120 1.00 92.75 133 ILE A CA 1
ATOM 1099 C C . ILE A 1 133 ? -13.108 -3.417 6.747 1.00 92.75 133 ILE A C 1
ATOM 1101 O O . ILE A 1 133 ? -14.047 -3.108 7.478 1.00 92.75 133 ILE A O 1
ATOM 1105 N N . ASN A 1 134 ? -12.806 -4.684 6.463 1.00 90.69 134 ASN A N 1
ATOM 1106 C CA . ASN A 1 134 ? -13.681 -5.797 6.830 1.00 90.69 134 ASN A CA 1
ATOM 1107 C C . ASN A 1 134 ? -13.452 -6.298 8.255 1.00 90.69 134 ASN A C 1
ATOM 1109 O O . ASN A 1 134 ? -14.414 -6.637 8.942 1.00 90.69 134 ASN A O 1
ATOM 1113 N N . ASP A 1 135 ? -12.196 -6.347 8.698 1.00 91.44 135 ASP A N 1
ATOM 1114 C CA . ASP A 1 135 ? -11.815 -7.016 9.942 1.00 91.44 135 ASP A CA 1
ATOM 1115 C C . ASP A 1 135 ? -11.529 -6.045 11.084 1.00 91.44 135 ASP A C 1
ATOM 1117 O O . ASP A 1 135 ? -11.752 -6.407 12.234 1.00 91.44 135 ASP A O 1
ATOM 1121 N N . TYR A 1 136 ? -11.068 -4.824 10.798 1.00 93.38 136 TYR A N 1
ATOM 1122 C CA . TYR A 1 136 ? -10.618 -3.869 11.820 1.00 93.38 136 TYR A CA 1
ATOM 1123 C C . TYR A 1 136 ? -11.575 -2.687 11.990 1.00 93.38 136 TYR A C 1
ATOM 1125 O O . TYR A 1 136 ? -11.925 -2.319 13.113 1.00 93.38 136 TYR A O 1
ATOM 1133 N N . TRP A 1 137 ? -12.061 -2.114 10.890 1.00 93.00 137 TRP A N 1
ATOM 1134 C CA . TRP A 1 137 ? -12.934 -0.944 10.908 1.00 93.00 137 TRP A CA 1
ATOM 1135 C C . TRP A 1 137 ? -14.271 -1.131 11.645 1.00 93.00 137 TRP A C 1
ATOM 1137 O O . TRP A 1 137 ? -14.704 -0.177 12.302 1.00 93.00 137 TRP A O 1
ATOM 1147 N N . PRO A 1 138 ? -14.915 -2.323 11.655 1.00 91.12 138 PRO A N 1
ATOM 1148 C CA . PRO A 1 138 ? -16.139 -2.526 12.427 1.00 91.12 138 PRO A CA 1
ATOM 1149 C C . PRO A 1 138 ? -15.980 -2.205 13.919 1.00 91.12 138 PRO A C 1
ATOM 1151 O O . PRO A 1 138 ? -16.949 -1.793 14.559 1.00 91.12 138 PRO A O 1
ATOM 1154 N N . ALA A 1 139 ? -14.763 -2.330 14.470 1.00 90.75 139 ALA A N 1
ATOM 1155 C CA . ALA A 1 139 ? -14.473 -1.921 15.840 1.00 90.75 139 ALA A CA 1
ATOM 1156 C C . ALA A 1 139 ? -14.678 -0.414 16.037 1.00 90.75 139 ALA A C 1
ATOM 1158 O O . ALA A 1 139 ? -15.375 0.000 16.962 1.00 90.75 139 ALA A O 1
ATOM 1159 N N . ILE A 1 140 ? -14.122 0.401 15.137 1.00 90.88 140 ILE A N 1
ATOM 1160 C CA . ILE A 1 140 ? -14.257 1.863 15.165 1.00 90.88 140 ILE A CA 1
ATOM 1161 C C . ILE A 1 140 ? -15.722 2.253 14.999 1.00 90.88 140 ILE A C 1
ATOM 1163 O O . ILE A 1 140 ? -16.235 3.063 15.770 1.00 90.88 140 ILE A O 1
ATOM 1167 N N . THR A 1 141 ? -16.431 1.623 14.059 1.00 89.12 141 THR A N 1
ATOM 1168 C CA . THR A 1 141 ? -17.864 1.867 13.884 1.00 89.12 141 THR A CA 1
ATOM 1169 C C . THR A 1 141 ? -18.634 1.573 15.169 1.00 89.12 141 THR A C 1
ATOM 1171 O O . THR A 1 141 ? -19.396 2.424 15.603 1.00 89.12 141 THR A O 1
ATOM 1174 N N . LEU A 1 142 ? -18.428 0.432 15.834 1.00 87.25 142 LEU A N 1
ATOM 1175 C CA . LEU A 1 142 ? -19.136 0.121 17.086 1.00 87.25 142 LEU A CA 1
ATOM 1176 C C . LEU A 1 142 ? -18.847 1.113 18.212 1.00 87.25 142 LEU A C 1
ATOM 1178 O O . LEU A 1 142 ? -19.762 1.485 18.942 1.00 87.25 142 LEU A O 1
ATOM 1182 N N . ILE A 1 143 ? -17.586 1.512 18.368 1.00 87.31 143 ILE A N 1
ATOM 1183 C CA . ILE A 1 143 ? -17.157 2.364 19.479 1.00 87.31 143 ILE A CA 1
ATOM 1184 C C . ILE A 1 143 ? -17.694 3.787 19.310 1.00 87.31 143 ILE A C 1
ATOM 1186 O O . ILE A 1 143 ? -18.125 4.397 20.287 1.00 87.31 143 ILE A O 1
ATOM 1190 N N . PHE A 1 144 ? -17.706 4.312 18.082 1.00 84.50 144 PHE A N 1
ATOM 1191 C CA . PHE A 1 144 ? -18.050 5.712 17.828 1.00 84.50 144 PHE A CA 1
ATOM 1192 C C . PHE A 1 144 ? -19.474 5.935 17.292 1.00 84.50 144 PHE A C 1
ATOM 1194 O O . PHE A 1 144 ? -19.950 7.065 17.350 1.00 84.50 144 PHE A O 1
ATOM 1201 N N . ARG A 1 145 ? -20.204 4.894 16.854 1.00 77.19 145 ARG A N 1
ATOM 1202 C CA . ARG A 1 145 ? -21.557 5.010 16.258 1.00 77.19 145 ARG A CA 1
ATOM 1203 C C . ARG A 1 145 ? -22.558 5.783 17.114 1.00 77.19 145 ARG A C 1
ATOM 1205 O O . ARG A 1 145 ? -23.287 6.613 16.577 1.00 77.19 145 ARG A O 1
ATOM 1212 N N . ASP A 1 146 ? -22.603 5.520 18.416 1.00 65.19 146 ASP A N 1
ATOM 1213 C CA . ASP A 1 146 ? -23.654 6.063 19.290 1.00 65.19 146 ASP A CA 1
ATOM 1214 C C . ASP A 1 146 ? -23.299 7.435 19.890 1.00 65.19 146 ASP A C 1
ATOM 1216 O O . ASP A 1 146 ? -24.125 8.063 20.555 1.00 65.19 146 ASP A O 1
ATOM 1220 N N . ASN A 1 147 ? -22.091 7.947 19.633 1.00 66.00 147 ASN A N 1
ATOM 1221 C CA . ASN A 1 147 ? -21.629 9.199 20.217 1.00 66.00 147 ASN A CA 1
ATOM 1222 C C . ASN A 1 147 ? -21.747 10.369 19.227 1.00 66.00 147 ASN A C 1
ATOM 1224 O O . ASN A 1 147 ? -20.824 10.674 18.469 1.00 66.00 147 ASN A O 1
ATOM 1228 N N . LYS A 1 148 ? -22.897 11.053 19.260 1.00 57.28 148 LYS A N 1
ATOM 1229 C CA . LYS A 1 148 ? -23.174 12.252 18.444 1.00 57.28 148 LYS A CA 1
ATOM 1230 C C . LYS A 1 148 ? -22.374 13.495 18.858 1.00 57.28 148 LYS A C 1
ATOM 1232 O O . LYS A 1 148 ? -22.334 1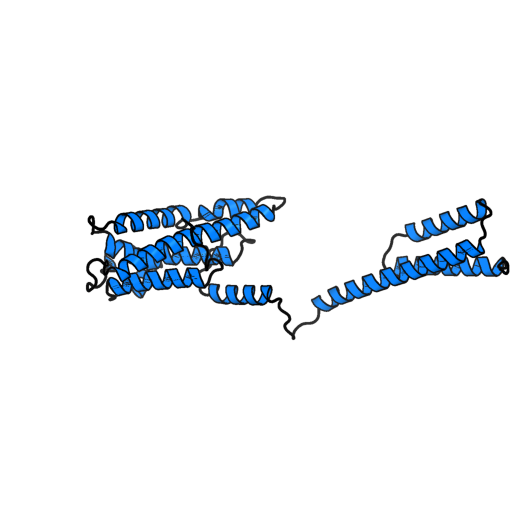4.454 18.099 1.00 57.28 148 LYS A O 1
ATOM 1237 N N . TYR A 1 149 ? -21.765 13.504 20.044 1.00 55.72 149 TYR A N 1
ATOM 1238 C CA . TYR A 1 149 ? -21.102 14.690 20.604 1.00 55.72 149 TYR A CA 1
ATOM 1239 C C . TYR A 1 149 ? -19.589 14.724 20.352 1.00 55.72 149 TYR A C 1
ATOM 1241 O O . TYR A 1 149 ? -18.918 15.671 20.756 1.00 55.72 149 TYR A O 1
ATOM 1249 N N . TYR A 1 150 ? -19.038 13.714 19.675 1.00 64.81 150 TYR A N 1
ATOM 1250 C CA . TYR A 1 150 ? -17.611 13.640 19.386 1.00 64.81 150 TYR A CA 1
ATOM 1251 C C . TYR A 1 150 ? -17.299 14.140 17.975 1.00 64.81 150 TYR A C 1
ATOM 1253 O O . TYR A 1 150 ? -17.621 13.477 16.994 1.00 64.81 150 TYR A O 1
ATOM 1261 N N . SER A 1 151 ? -16.572 15.259 17.874 1.00 65.69 151 SER A N 1
ATOM 1262 C CA . SER A 1 151 ? -16.073 15.822 16.602 1.00 65.69 151 SER A CA 1
ATOM 1263 C C . SER A 1 151 ? -15.285 14.811 15.747 1.00 65.69 151 SER A C 1
ATOM 1265 O O . SER A 1 151 ? -15.225 14.921 14.523 1.00 65.69 151 SER A O 1
ATOM 1267 N N . ASN A 1 152 ? -14.696 13.788 16.375 1.00 68.06 152 ASN A N 1
ATOM 1268 C CA . ASN A 1 152 ? -13.963 12.742 15.663 1.00 68.06 152 ASN A CA 1
ATOM 1269 C C . ASN A 1 152 ? -14.878 11.720 14.967 1.00 68.06 152 ASN A C 1
ATOM 1271 O O . ASN A 1 152 ? -14.426 11.072 14.028 1.00 68.06 152 ASN A O 1
ATOM 1275 N N . ASN A 1 153 ? -16.148 11.589 15.371 1.00 74.88 153 ASN A N 1
ATOM 1276 C CA . ASN A 1 153 ? -17.091 10.664 14.736 1.00 74.88 153 ASN A CA 1
ATOM 1277 C C . ASN A 1 153 ? -17.360 11.059 13.274 1.00 74.88 153 ASN A C 1
ATOM 1279 O O . ASN A 1 153 ? -17.330 10.211 12.381 1.00 74.88 153 ASN A O 1
ATOM 1283 N N . ASP A 1 154 ? -17.499 12.360 13.010 1.00 80.19 154 ASP A N 1
ATOM 1284 C CA . ASP A 1 154 ? -17.664 12.886 11.651 1.00 80.19 154 ASP A CA 1
ATOM 1285 C C . ASP A 1 154 ? -16.435 12.587 10.783 1.00 80.19 154 ASP A C 1
ATOM 1287 O O . ASP A 1 154 ? -16.561 12.193 9.622 1.00 80.19 154 ASP A O 1
ATOM 1291 N N . LYS A 1 155 ? -15.229 12.694 11.360 1.00 86.75 155 LYS A N 1
ATOM 1292 C CA . LYS A 1 155 ? -13.974 12.370 10.664 1.00 86.75 155 LYS A CA 1
ATOM 1293 C C . LYS A 1 155 ? -13.865 10.882 10.348 1.00 86.75 155 LYS A C 1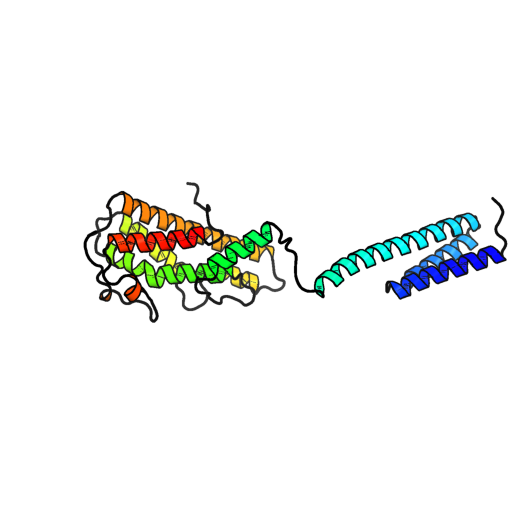
ATOM 1295 O O . LYS A 1 155 ? -13.584 10.535 9.204 1.00 86.75 155 LYS A O 1
ATOM 1300 N N . PHE A 1 156 ? -14.119 10.003 11.319 1.00 89.12 156 PHE A N 1
ATOM 1301 C CA . PHE A 1 156 ? -14.100 8.558 11.079 1.00 89.12 156 PHE A CA 1
ATOM 1302 C C . PHE A 1 156 ? -15.169 8.141 10.073 1.00 89.12 156 PHE A C 1
ATOM 1304 O O . PHE A 1 156 ? -14.882 7.348 9.182 1.00 89.12 156 PHE A O 1
ATOM 1311 N N . SER A 1 157 ? -16.365 8.722 10.137 1.00 88.38 157 SER A N 1
ATOM 1312 C CA . SER A 1 157 ? -17.410 8.481 9.141 1.00 88.38 157 SER A CA 1
ATOM 1313 C C . SER A 1 157 ? -16.959 8.915 7.743 1.00 88.38 157 SER A C 1
ATOM 1315 O O . SER A 1 157 ? -17.104 8.155 6.786 1.00 8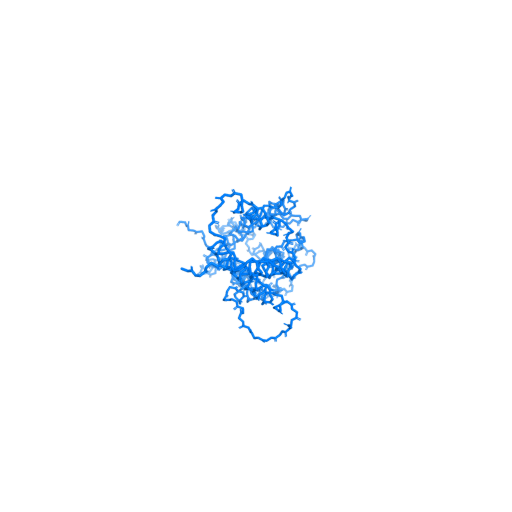8.38 157 SER A O 1
ATOM 1317 N N . ALA A 1 158 ? -16.325 10.086 7.611 1.00 90.88 158 ALA A N 1
ATOM 1318 C CA . ALA A 1 158 ? -15.777 10.556 6.340 1.00 90.88 158 ALA A CA 1
ATOM 1319 C C . ALA A 1 158 ? -14.659 9.645 5.799 1.00 90.88 158 ALA A C 1
ATOM 1321 O O . ALA A 1 158 ? -14.630 9.351 4.602 1.00 90.88 158 ALA A O 1
ATOM 1322 N N . TYR A 1 159 ? -13.753 9.167 6.657 1.00 93.44 159 TYR A N 1
ATOM 1323 C CA . TYR A 1 159 ? -12.724 8.202 6.258 1.00 93.44 159 TYR A CA 1
ATOM 1324 C C . TYR A 1 159 ? -13.328 6.866 5.847 1.00 93.44 159 TYR A C 1
ATOM 1326 O O . TYR A 1 159 ? -12.926 6.313 4.826 1.00 93.44 159 TYR A O 1
ATOM 1334 N N . TYR A 1 160 ? -14.330 6.382 6.580 1.00 91.50 160 TYR A N 1
ATOM 1335 C CA . TYR A 1 160 ? -15.013 5.145 6.236 1.00 91.50 160 TYR A CA 1
ATOM 1336 C C . TYR A 1 160 ? -15.704 5.242 4.883 1.00 91.50 160 TYR A C 1
ATOM 1338 O O . TYR A 1 160 ? -15.559 4.350 4.054 1.00 91.50 160 TYR A O 1
ATOM 1346 N N . HIS A 1 161 ? -16.381 6.359 4.611 1.00 91.19 161 HIS A N 1
ATOM 1347 C CA . HIS A 1 161 ? -16.958 6.603 3.296 1.00 91.19 161 HIS A CA 1
ATOM 1348 C C . HIS A 1 161 ? -15.897 6.556 2.195 1.00 91.19 161 HIS A C 1
ATOM 1350 O O . HIS A 1 161 ? -16.106 5.854 1.214 1.00 91.19 161 HIS A O 1
ATOM 1356 N N . LYS A 1 162 ? -14.740 7.210 2.370 1.00 92.62 162 LYS A N 1
ATOM 1357 C CA . LYS A 1 162 ? -13.635 7.136 1.394 1.00 92.62 162 LYS A CA 1
ATOM 1358 C C . LYS A 1 162 ? -13.113 5.710 1.202 1.00 92.62 162 LYS A C 1
ATOM 1360 O O . LYS A 1 162 ? -12.802 5.322 0.078 1.00 92.62 162 LYS A O 1
ATOM 1365 N N . LEU A 1 163 ? -13.006 4.940 2.284 1.00 92.56 163 LEU A N 1
ATOM 1366 C CA . LEU A 1 163 ? -12.599 3.539 2.236 1.00 92.56 163 LEU A CA 1
ATOM 1367 C C . LEU A 1 163 ? -13.594 2.707 1.413 1.00 92.56 163 LEU A C 1
ATOM 1369 O O . LEU A 1 163 ? -13.196 2.006 0.485 1.00 92.56 163 LEU A O 1
ATOM 1373 N N . LEU A 1 164 ? -14.891 2.844 1.685 1.00 90.31 164 LEU A N 1
ATOM 1374 C CA . LEU A 1 164 ? -15.928 2.116 0.957 1.00 90.31 164 LEU A CA 1
ATOM 1375 C C . LEU A 1 164 ? -16.002 2.530 -0.516 1.00 90.31 164 LEU A C 1
ATOM 1377 O O . LEU A 1 164 ? -16.058 1.672 -1.389 1.00 90.31 164 LEU A O 1
ATOM 1381 N N . THR A 1 165 ? -15.951 3.830 -0.819 1.00 89.44 165 THR A N 1
ATOM 1382 C CA . THR A 1 165 ? -16.094 4.314 -2.201 1.00 89.44 165 THR A CA 1
ATOM 1383 C C . THR A 1 165 ? -14.927 3.917 -3.092 1.00 89.44 165 THR A C 1
ATOM 1385 O O . THR A 1 165 ? -15.119 3.754 -4.292 1.00 89.44 165 THR A O 1
ATOM 1388 N N . ASN A 1 166 ? -13.721 3.798 -2.534 1.00 88.56 166 ASN A N 1
ATOM 1389 C CA . ASN A 1 166 ? -12.510 3.588 -3.325 1.00 88.56 166 ASN A CA 1
ATOM 1390 C C . ASN A 1 166 ? -12.013 2.140 -3.310 1.00 88.56 166 ASN A C 1
ATOM 1392 O O . ASN A 1 166 ? -11.382 1.729 -4.287 1.00 88.56 166 ASN A O 1
ATOM 1396 N N . TYR A 1 167 ? -12.295 1.382 -2.244 1.00 89.12 167 TYR A N 1
ATOM 1397 C CA . TYR A 1 167 ? -11.683 0.074 -1.999 1.00 89.12 167 TYR A CA 1
ATOM 1398 C C . TYR A 1 167 ? -12.697 -1.055 -1.771 1.00 89.12 167 TYR A C 1
ATOM 1400 O O . TYR A 1 167 ? -12.417 -2.180 -2.162 1.00 89.12 167 TYR A O 1
ATOM 1408 N N . ASP A 1 168 ? -13.873 -0.829 -1.179 1.00 81.12 168 ASP A N 1
ATOM 1409 C CA . ASP A 1 168 ? -14.818 -1.934 -0.939 1.00 81.12 168 ASP A CA 1
ATOM 1410 C C . ASP A 1 168 ? -15.763 -2.153 -2.130 1.00 81.12 168 ASP A C 1
ATOM 1412 O O . ASP A 1 168 ? -16.841 -1.567 -2.219 1.00 81.12 168 ASP A O 1
ATOM 1416 N N . TYR A 1 169 ? -15.333 -2.982 -3.088 1.00 73.12 169 TYR A N 1
ATOM 1417 C CA . TYR A 1 169 ? -16.093 -3.254 -4.310 1.00 73.12 169 TYR A CA 1
ATOM 1418 C C . TYR A 1 169 ? -16.123 -4.743 -4.680 1.00 73.12 169 TYR A C 1
ATOM 1420 O O . TYR A 1 169 ? -15.121 -5.460 -4.589 1.00 73.12 169 TYR A O 1
ATOM 1428 N N . THR A 1 170 ? -17.274 -5.218 -5.164 1.00 66.94 170 THR A N 1
ATOM 1429 C CA . THR A 1 170 ? -17.463 -6.564 -5.729 1.00 66.94 170 THR A CA 1
ATOM 1430 C C . THR A 1 170 ? -16.975 -6.605 -7.181 1.00 66.94 170 THR A C 1
ATOM 1432 O O . THR A 1 170 ? -17.745 -6.772 -8.122 1.00 66.94 170 THR A O 1
ATOM 1435 N N . GLY A 1 171 ? -15.672 -6.403 -7.385 1.00 73.44 171 GLY A N 1
ATOM 1436 C CA . GLY A 1 171 ? -15.057 -6.403 -8.713 1.00 73.44 171 GLY A CA 1
ATOM 1437 C C . GLY A 1 171 ? -13.823 -5.514 -8.772 1.00 73.44 171 GLY A C 1
ATOM 1438 O O . GLY A 1 171 ? -12.951 -5.589 -7.910 1.00 73.44 171 GLY A O 1
ATOM 1439 N N . ILE A 1 172 ? -13.760 -4.659 -9.792 1.00 79.44 172 ILE A N 1
ATOM 1440 C CA . ILE A 1 172 ? -12.666 -3.700 -9.953 1.00 79.44 172 ILE A CA 1
ATOM 1441 C C . ILE A 1 172 ? -12.846 -2.550 -8.965 1.00 79.44 172 ILE A C 1
ATOM 1443 O O . ILE A 1 172 ? -13.837 -1.823 -9.023 1.00 79.44 172 ILE A O 1
ATOM 1447 N N . MET A 1 173 ? -11.863 -2.367 -8.086 1.00 86.06 173 MET A N 1
ATOM 1448 C CA . MET A 1 173 ? -11.848 -1.241 -7.158 1.00 86.06 173 MET A CA 1
ATOM 1449 C C . MET A 1 173 ? -11.765 0.087 -7.924 1.00 86.06 173 MET A C 1
ATOM 1451 O O . MET A 1 173 ? -10.913 0.223 -8.807 1.00 86.06 173 MET A O 1
ATOM 1455 N N . PRO A 1 174 ? -12.592 1.095 -7.593 1.00 90.69 174 PRO A N 1
ATOM 1456 C CA . PRO A 1 174 ? -12.570 2.379 -8.290 1.00 90.69 174 PRO A CA 1
ATOM 1457 C C . PRO A 1 174 ? -11.191 3.043 -8.329 1.00 90.69 174 PRO A C 1
ATOM 1459 O O . PRO A 1 174 ? -10.822 3.597 -9.365 1.00 90.69 174 PRO A O 1
ATOM 1462 N N . ILE A 1 175 ? -10.397 2.913 -7.258 1.00 92.31 175 ILE A N 1
ATOM 1463 C CA . ILE A 1 175 ? -9.037 3.467 -7.203 1.00 92.31 175 ILE A CA 1
ATOM 1464 C C . ILE A 1 175 ? -8.077 2.830 -8.220 1.00 92.31 175 ILE A C 1
ATOM 1466 O O . ILE A 1 175 ? -7.163 3.494 -8.695 1.00 92.31 175 ILE A O 1
ATOM 1470 N N . SER A 1 176 ? -8.288 1.564 -8.601 1.00 92.94 176 SER A N 1
ATOM 1471 C CA . SER A 1 176 ? -7.423 0.841 -9.543 1.00 92.94 176 SER A CA 1
ATOM 1472 C C . SER A 1 176 ? -7.936 0.850 -10.982 1.00 92.94 176 SER A C 1
ATOM 1474 O O . SER A 1 176 ? -7.289 0.292 -11.867 1.00 92.94 176 SER A O 1
ATOM 1476 N N . ARG A 1 177 ? -9.069 1.508 -11.255 1.00 92.31 177 ARG A N 1
ATOM 1477 C CA . ARG A 1 177 ? -9.707 1.495 -12.577 1.00 92.31 177 ARG A CA 1
ATOM 1478 C C . ARG A 1 177 ? -8.801 2.049 -13.675 1.00 92.31 177 ARG A C 1
ATOM 1480 O O . ARG A 1 177 ? -8.561 1.363 -14.660 1.00 92.31 177 ARG A O 1
ATOM 1487 N N . GLN A 1 178 ? -8.243 3.245 -13.473 1.00 92.75 178 GLN A N 1
ATOM 1488 C CA . GLN A 1 178 ? -7.349 3.869 -14.459 1.00 92.75 178 GLN A CA 1
ATOM 1489 C C . GLN A 1 178 ? -6.050 3.078 -14.646 1.00 92.75 178 GLN A C 1
ATOM 1491 O O . GLN A 1 178 ? -5.530 3.000 -15.758 1.00 92.75 178 GLN A O 1
ATOM 1496 N N . TYR A 1 179 ? -5.555 2.447 -13.579 1.00 93.94 179 TYR A N 1
ATOM 1497 C CA . TYR A 1 179 ? -4.403 1.553 -13.642 1.00 93.94 179 TYR A CA 1
ATOM 1498 C C . TYR A 1 179 ? -4.687 0.324 -14.516 1.00 93.94 179 TYR A C 1
ATOM 1500 O O . TYR A 1 179 ? -3.899 -0.003 -15.401 1.00 93.94 179 TYR A O 1
ATOM 1508 N N . ILE A 1 180 ? -5.843 -0.317 -14.332 1.00 92.75 180 ILE A N 1
ATOM 1509 C CA . ILE A 1 180 ? -6.274 -1.461 -15.148 1.00 92.75 180 ILE A CA 1
ATOM 1510 C C . ILE A 1 180 ? -6.508 -1.041 -16.605 1.00 92.75 180 ILE A C 1
ATOM 1512 O O . ILE A 1 180 ? -6.071 -1.736 -17.521 1.00 92.75 180 ILE A O 1
ATOM 1516 N N . ASP A 1 181 ? -7.133 0.114 -16.838 1.00 92.25 181 ASP A N 1
ATOM 1517 C CA . ASP A 1 181 ? -7.337 0.651 -18.187 1.00 92.25 181 ASP A CA 1
ATOM 1518 C C . ASP A 1 181 ? -5.996 0.922 -18.894 1.00 92.25 181 ASP A C 1
ATOM 1520 O O . ASP A 1 181 ? -5.843 0.625 -20.082 1.00 92.25 181 ASP A O 1
ATOM 1524 N N . ALA A 1 182 ? -4.995 1.427 -18.163 1.00 92.62 182 ALA A N 1
ATOM 1525 C CA . ALA A 1 182 ? -3.643 1.634 -18.678 1.00 92.62 182 ALA A CA 1
ATOM 1526 C C . ALA A 1 182 ? -2.940 0.310 -19.028 1.00 92.62 182 ALA A C 1
ATOM 1528 O O . ALA A 1 182 ? -2.283 0.232 -20.067 1.00 92.62 182 ALA A O 1
ATOM 1529 N N . LEU A 1 183 ? -3.115 -0.735 -18.210 1.00 92.06 183 LEU A N 1
ATOM 1530 C CA . LEU A 1 183 ? -2.562 -2.074 -18.456 1.00 92.06 183 LEU A CA 1
ATOM 1531 C C . LEU A 1 183 ? -3.188 -2.761 -19.681 1.00 92.06 183 LEU A C 1
ATOM 1533 O O . LEU A 1 183 ? -2.486 -3.427 -20.446 1.00 92.06 183 LEU A O 1
ATOM 1537 N N . ASN A 1 184 ? -4.494 -2.572 -19.886 1.00 91.81 184 ASN A N 1
ATOM 1538 C CA . ASN A 1 184 ? -5.245 -3.162 -20.997 1.00 91.81 184 ASN A CA 1
ATOM 1539 C C . ASN A 1 184 ? -4.984 -2.475 -22.350 1.00 91.81 184 ASN A C 1
ATOM 1541 O O . ASN A 1 184 ? -5.253 -3.058 -23.406 1.00 91.81 184 ASN A O 1
ATOM 1545 N N . ARG A 1 185 ? -4.482 -1.233 -22.348 1.00 90.69 185 ARG A N 1
ATOM 1546 C CA . ARG A 1 185 ? -4.261 -0.449 -23.569 1.00 90.69 185 ARG A CA 1
ATOM 1547 C C . ARG A 1 185 ? -3.155 -1.058 -24.436 1.00 90.69 185 ARG A C 1
ATOM 1549 O O . ARG A 1 185 ? -2.091 -1.431 -23.948 1.00 90.69 185 ARG A O 1
ATOM 1556 N N . LYS A 1 186 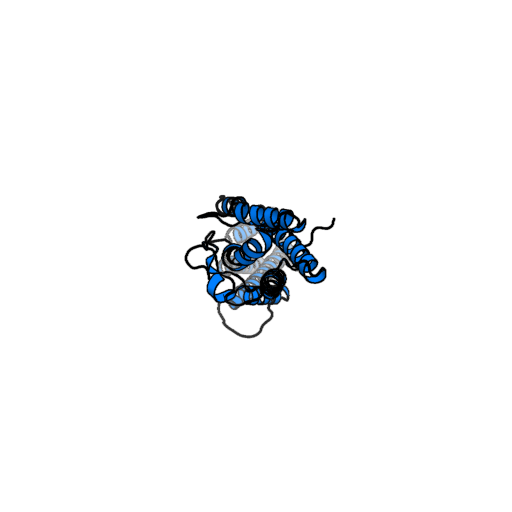? -3.384 -1.106 -25.755 1.00 88.62 186 LYS A N 1
ATOM 1557 C CA . LYS A 1 186 ? -2.380 -1.519 -26.749 1.00 88.62 186 LYS A CA 1
ATOM 1558 C C . LYS A 1 186 ? -2.174 -0.424 -27.808 1.00 88.62 186 LYS A C 1
ATOM 1560 O O . LYS A 1 186 ? -3.166 -0.003 -28.403 1.00 88.62 186 LYS A O 1
ATOM 1565 N N . PRO A 1 187 ? -0.926 0.022 -28.070 1.00 86.19 187 PRO A N 1
ATOM 1566 C CA . PRO A 1 187 ? 0.308 -0.327 -27.352 1.00 86.19 187 PRO A CA 1
ATOM 1567 C C . PRO A 1 187 ? 0.292 0.167 -25.893 1.00 86.19 187 PRO A C 1
ATOM 1569 O O . PRO A 1 187 ? -0.394 1.139 -25.577 1.00 86.19 187 PRO A O 1
ATOM 1572 N N . GLN A 1 188 ? 1.023 -0.527 -25.015 1.00 86.25 188 GLN A N 1
ATOM 1573 C CA . GLN A 1 188 ? 1.103 -0.175 -23.594 1.00 86.25 188 GLN A CA 1
ATOM 1574 C C . GLN A 1 188 ? 1.898 1.118 -23.401 1.00 86.25 188 GLN A C 1
ATOM 1576 O O . GLN A 1 188 ? 3.002 1.268 -23.926 1.00 86.25 188 GLN A O 1
ATOM 1581 N N . ASP A 1 189 ? 1.343 2.033 -22.610 1.00 90.50 189 ASP A N 1
ATOM 1582 C CA . ASP A 1 189 ? 2.027 3.249 -22.178 1.00 90.50 189 ASP A CA 1
ATOM 1583 C C . ASP A 1 189 ? 2.613 3.035 -20.779 1.00 90.50 189 ASP A C 1
ATOM 1585 O O . ASP A 1 189 ? 1.942 3.229 -19.762 1.00 90.50 189 ASP A O 1
ATOM 1589 N N . MET A 1 190 ? 3.887 2.638 -20.734 1.00 89.12 190 MET A N 1
ATOM 1590 C CA . MET A 1 190 ? 4.599 2.374 -19.478 1.00 89.12 190 MET A CA 1
ATOM 1591 C C . MET A 1 190 ? 4.635 3.599 -18.556 1.00 89.12 190 MET A C 1
ATOM 1593 O O . MET A 1 190 ? 4.538 3.453 -17.341 1.00 89.12 190 MET A O 1
ATOM 1597 N N . LYS A 1 191 ? 4.689 4.821 -19.109 1.00 91.31 191 LYS A N 1
ATOM 1598 C CA . LYS A 1 191 ? 4.698 6.043 -18.291 1.00 91.31 191 LYS A CA 1
ATOM 1599 C C . LYS A 1 191 ? 3.366 6.238 -17.582 1.00 91.31 191 LYS A C 1
ATOM 1601 O O . LYS A 1 191 ? 3.350 6.624 -16.415 1.00 91.31 191 LYS A O 1
ATOM 1606 N N . LYS A 1 192 ? 2.254 5.970 -18.274 1.00 91.88 192 LYS A N 1
ATOM 1607 C CA . LYS A 1 192 ? 0.917 6.036 -17.674 1.00 91.88 192 LYS A CA 1
ATOM 1608 C C . LYS A 1 192 ? 0.740 4.952 -16.611 1.00 91.88 192 LYS A C 1
ATOM 1610 O O . LYS A 1 192 ? 0.238 5.263 -15.539 1.00 91.88 192 LYS A O 1
ATOM 1615 N N . ILE A 1 193 ? 1.207 3.727 -16.860 1.00 91.88 193 ILE A N 1
ATOM 1616 C CA . ILE A 1 193 ? 1.163 2.627 -15.880 1.00 91.88 193 ILE A CA 1
ATOM 1617 C C . ILE A 1 193 ? 1.929 3.005 -14.601 1.00 91.88 193 ILE A C 1
ATOM 1619 O O . ILE A 1 193 ? 1.389 2.882 -13.502 1.00 91.88 193 ILE A O 1
ATOM 1623 N N . ASP A 1 194 ? 3.151 3.525 -14.736 1.00 90.50 194 ASP A N 1
ATOM 1624 C CA . ASP A 1 194 ? 3.974 3.954 -13.597 1.00 90.50 194 ASP A CA 1
ATOM 1625 C C . ASP A 1 194 ? 3.375 5.143 -12.839 1.00 90.50 194 ASP A C 1
ATOM 1627 O O . ASP A 1 194 ? 3.561 5.272 -11.625 1.00 90.50 194 ASP A O 1
ATOM 1631 N N . PHE A 1 195 ? 2.699 6.045 -13.552 1.00 93.12 195 PHE A N 1
ATOM 1632 C CA . PHE A 1 195 ? 1.987 7.168 -12.953 1.00 93.12 195 PHE A CA 1
ATOM 1633 C C . PHE A 1 195 ? 0.795 6.682 -12.124 1.00 93.12 195 PHE A C 1
ATOM 1635 O O . PHE A 1 195 ? 0.686 7.046 -10.957 1.00 93.12 195 PHE A O 1
ATOM 1642 N N . GLU A 1 196 ? -0.053 5.820 -12.689 1.00 94.06 196 GLU A N 1
ATOM 1643 C CA . GLU A 1 196 ? -1.226 5.281 -11.991 1.00 94.06 196 GLU A CA 1
ATOM 1644 C C . GLU A 1 196 ? -0.837 4.417 -10.784 1.00 94.06 196 GLU A C 1
ATOM 1646 O O . GLU A 1 196 ? -1.468 4.490 -9.733 1.00 94.06 196 GLU A O 1
ATOM 1651 N N . ASN A 1 197 ? 0.251 3.649 -10.887 1.00 92.69 197 ASN A N 1
ATOM 1652 C CA . ASN A 1 197 ? 0.796 2.892 -9.760 1.00 92.69 197 ASN A CA 1
ATOM 1653 C C . ASN A 1 197 ? 1.193 3.827 -8.599 1.00 92.69 197 ASN A C 1
ATOM 1655 O O . ASN A 1 197 ? 0.747 3.650 -7.462 1.00 92.69 197 ASN A O 1
ATOM 1659 N N . ARG A 1 198 ? 1.956 4.888 -8.899 1.00 91.19 198 ARG A N 1
ATOM 1660 C CA . ARG A 1 198 ? 2.332 5.910 -7.909 1.00 91.19 198 ARG A CA 1
ATOM 1661 C C . ARG A 1 198 ? 1.125 6.639 -7.330 1.00 91.19 198 ARG A C 1
ATOM 1663 O O . ARG A 1 198 ? 1.115 6.907 -6.133 1.00 91.19 198 ARG A O 1
ATOM 1670 N N . PHE A 1 199 ? 0.118 6.922 -8.151 1.00 93.44 199 PHE A N 1
ATOM 1671 C CA . PHE A 1 199 ? -1.120 7.555 -7.710 1.00 93.44 199 PHE A CA 1
ATOM 1672 C C . PHE A 1 199 ? -1.845 6.705 -6.659 1.00 93.44 199 PHE A C 1
ATOM 1674 O O . PHE A 1 199 ? -2.174 7.219 -5.592 1.00 93.44 199 PHE A O 1
ATOM 1681 N N . ILE A 1 200 ? -2.021 5.400 -6.904 1.00 94.25 200 ILE A N 1
ATOM 1682 C CA . ILE A 1 200 ? -2.656 4.490 -5.936 1.00 94.25 200 ILE A CA 1
ATOM 1683 C C . ILE A 1 200 ? -1.863 4.462 -4.626 1.00 94.25 200 ILE A C 1
ATOM 1685 O O . ILE A 1 200 ? -2.455 4.614 -3.556 1.00 94.25 200 ILE A O 1
ATOM 1689 N N . LEU A 1 201 ? -0.536 4.301 -4.699 1.00 92.50 201 LEU A N 1
ATOM 1690 C CA . LEU A 1 201 ? 0.333 4.303 -3.518 1.00 92.50 201 LEU A CA 1
ATOM 1691 C C . LEU A 1 201 ? 0.167 5.593 -2.711 1.00 92.50 201 LEU A C 1
ATOM 1693 O O . LEU A 1 201 ? -0.042 5.543 -1.503 1.00 92.50 201 LEU A O 1
ATOM 1697 N N . GLN A 1 202 ? 0.214 6.742 -3.382 1.00 92.62 202 GLN A N 1
ATOM 1698 C CA . GLN A 1 202 ? 0.140 8.052 -2.749 1.00 92.62 202 GLN A CA 1
ATOM 1699 C C . GLN A 1 202 ? -1.230 8.330 -2.117 1.00 92.62 202 GLN A C 1
ATOM 1701 O O . GLN A 1 202 ? -1.291 8.729 -0.955 1.00 92.62 202 GLN A O 1
ATOM 1706 N N . GLU A 1 203 ? -2.328 8.099 -2.838 1.00 93.12 203 GLU A N 1
ATOM 1707 C CA . GLU A 1 203 ? -3.675 8.336 -2.303 1.00 93.12 203 GLU A CA 1
ATOM 1708 C C . GLU A 1 203 ? -4.001 7.391 -1.144 1.00 93.12 203 GLU A C 1
ATOM 1710 O O . GLU A 1 203 ? -4.603 7.806 -0.148 1.00 93.12 203 GLU A O 1
ATOM 1715 N N . THR A 1 204 ? -3.541 6.139 -1.227 1.00 94.69 204 THR A N 1
ATOM 1716 C CA . THR A 1 204 ? -3.659 5.188 -0.116 1.00 94.69 204 THR A CA 1
ATOM 1717 C C . THR A 1 204 ? -2.834 5.654 1.081 1.00 94.69 204 THR A C 1
ATOM 1719 O O . THR A 1 204 ? -3.341 5.673 2.201 1.00 94.69 204 THR A O 1
ATOM 1722 N N . ALA A 1 205 ? -1.596 6.106 0.859 1.00 93.69 205 ALA A N 1
ATOM 1723 C CA . ALA A 1 205 ? -0.733 6.628 1.914 1.00 93.69 205 ALA A CA 1
ATOM 1724 C C . ALA A 1 205 ? -1.369 7.805 2.653 1.00 93.69 205 ALA A C 1
ATOM 1726 O O . ALA A 1 205 ? -1.369 7.837 3.883 1.00 93.69 205 ALA A O 1
ATOM 1727 N N . PHE A 1 206 ? -1.925 8.765 1.913 1.00 93.50 206 PHE A N 1
ATOM 1728 C CA . PHE A 1 206 ? -2.577 9.929 2.498 1.00 93.50 206 PHE A CA 1
ATOM 1729 C C . PHE A 1 206 ? -3.764 9.535 3.366 1.00 93.50 206 PHE A C 1
ATOM 1731 O O . PHE A 1 206 ? -3.850 9.981 4.507 1.00 93.50 206 PHE A O 1
ATOM 1738 N N . LEU A 1 207 ? -4.639 8.660 2.867 1.00 94.44 207 LEU A N 1
ATOM 1739 C CA . LEU A 1 207 ? -5.793 8.207 3.634 1.00 94.44 207 LEU A CA 1
ATOM 1740 C C . LEU A 1 207 ? -5.377 7.457 4.906 1.00 94.44 207 LEU A C 1
ATOM 1742 O O . LEU A 1 207 ? -5.930 7.718 5.972 1.00 94.44 207 LEU A O 1
ATOM 1746 N N . LEU A 1 208 ? -4.400 6.552 4.813 1.00 95.31 208 LEU A N 1
ATOM 1747 C CA . LEU A 1 208 ? -3.935 5.780 5.966 1.00 95.31 208 LEU A CA 1
ATOM 1748 C C . LEU A 1 208 ? -3.246 6.663 7.012 1.00 95.31 208 LEU A C 1
ATOM 1750 O O . LEU A 1 208 ? -3.493 6.480 8.200 1.00 95.31 208 LEU A O 1
ATOM 1754 N N . ASN A 1 209 ? -2.438 7.646 6.601 1.00 94.19 209 ASN A N 1
ATOM 1755 C CA . ASN A 1 209 ? -1.833 8.598 7.538 1.00 94.19 209 ASN A CA 1
ATOM 1756 C C . ASN A 1 209 ? -2.892 9.495 8.199 1.00 94.19 209 ASN A C 1
ATOM 1758 O O . ASN A 1 209 ? -2.846 9.681 9.411 1.00 94.19 209 ASN A O 1
ATOM 1762 N N . ASP A 1 210 ? -3.877 9.989 7.443 1.00 92.75 210 ASP A N 1
ATOM 1763 C CA . ASP A 1 210 ? -4.983 10.792 7.985 1.00 92.75 210 ASP A CA 1
ATOM 1764 C C . ASP A 1 210 ? -5.803 10.001 9.032 1.00 92.75 210 ASP A C 1
ATOM 1766 O O . ASP A 1 210 ? -6.239 10.557 10.048 1.00 92.75 210 ASP A O 1
ATOM 1770 N N . ILE A 1 211 ? -6.002 8.697 8.795 1.00 94.19 211 ILE A N 1
ATOM 1771 C CA . ILE A 1 211 ? -6.632 7.763 9.741 1.00 94.19 211 ILE A CA 1
ATOM 1772 C C . ILE A 1 211 ? -5.735 7.553 10.964 1.00 94.19 211 ILE A C 1
ATOM 1774 O O . ILE A 1 211 ? -6.217 7.666 12.091 1.00 94.19 211 ILE A O 1
ATOM 1778 N N . LEU A 1 212 ? -4.445 7.271 10.760 1.00 93.81 212 LEU A N 1
ATOM 1779 C CA . LEU A 1 212 ? -3.484 7.018 11.833 1.00 93.81 212 LEU A CA 1
ATOM 1780 C C . LEU A 1 212 ? -3.379 8.219 12.780 1.00 93.81 212 LEU A C 1
ATOM 1782 O O . LEU A 1 212 ? -3.480 8.063 13.995 1.00 93.81 212 LEU A O 1
ATOM 1786 N N . ASP A 1 213 ? -3.256 9.425 12.227 1.00 92.00 213 ASP A N 1
ATOM 1787 C CA . ASP A 1 213 ? -3.186 10.664 12.997 1.00 92.00 213 ASP A CA 1
ATOM 1788 C C . ASP A 1 213 ? -4.482 10.909 13.788 1.00 92.00 213 ASP A C 1
ATOM 1790 O O . ASP A 1 213 ? -4.441 11.411 14.913 1.00 92.00 213 ASP A O 1
ATOM 1794 N N . ALA A 1 214 ? -5.646 10.549 13.235 1.00 91.19 214 ALA A N 1
ATOM 1795 C CA . ALA A 1 214 ? -6.918 10.641 13.950 1.00 91.19 214 ALA A CA 1
ATOM 1796 C C . ALA A 1 214 ? -7.025 9.617 15.092 1.00 91.19 214 ALA A C 1
ATOM 1798 O O . ALA A 1 214 ? -7.494 9.970 16.174 1.00 91.19 214 ALA A O 1
ATOM 1799 N N . LEU A 1 215 ? -6.568 8.380 14.878 1.00 92.12 215 LEU A N 1
ATOM 1800 C CA . LEU A 1 215 ? -6.531 7.341 15.911 1.00 92.12 215 LEU A CA 1
ATOM 1801 C C . LEU A 1 215 ? -5.571 7.716 17.046 1.00 92.12 215 LEU A C 1
ATOM 1803 O O . LEU A 1 215 ? -5.944 7.600 18.211 1.00 92.12 215 LEU A O 1
ATOM 1807 N N . ASN A 1 216 ? -4.381 8.232 16.722 1.00 91.88 216 ASN A N 1
ATOM 1808 C CA . ASN A 1 216 ? -3.414 8.697 17.718 1.00 91.88 216 ASN A CA 1
ATOM 1809 C C . ASN A 1 216 ? -3.980 9.847 18.553 1.00 91.88 216 ASN A C 1
ATOM 1811 O O . ASN A 1 216 ? -3.993 9.751 19.772 1.00 91.88 216 ASN A O 1
ATOM 1815 N N . LYS A 1 217 ? -4.581 10.866 17.924 1.00 89.81 217 LYS A N 1
ATOM 1816 C CA . LYS A 1 217 ? -5.225 11.975 18.656 1.00 89.81 217 LYS A CA 1
ATOM 1817 C C . LYS A 1 217 ? -6.294 11.501 19.635 1.00 89.81 217 LYS A C 1
ATOM 1819 O O . LYS A 1 217 ? -6.405 12.051 20.722 1.00 89.81 217 LYS A O 1
ATOM 1824 N N . VAL A 1 218 ? -7.087 10.503 19.244 1.00 88.00 218 VAL A N 1
ATOM 1825 C CA . VAL A 1 218 ? -8.124 9.916 20.103 1.00 88.00 218 VAL A CA 1
ATOM 1826 C C . VAL A 1 218 ? -7.520 9.146 21.275 1.00 88.00 218 VAL A C 1
ATOM 1828 O O . VAL A 1 218 ? -8.074 9.191 22.368 1.00 88.00 218 VAL A O 1
ATOM 1831 N N . LEU A 1 219 ? -6.410 8.440 21.061 1.00 87.88 219 LEU A N 1
ATOM 1832 C CA . LEU A 1 219 ? -5.713 7.715 22.121 1.00 87.88 219 LEU A CA 1
ATOM 1833 C C . LEU A 1 219 ? -4.989 8.665 23.085 1.00 87.88 219 LEU A C 1
ATOM 1835 O O . LEU A 1 219 ? -5.055 8.449 24.288 1.00 87.88 219 LEU A O 1
ATOM 1839 N N . ASP A 1 220 ? -4.356 9.720 22.573 1.00 87.94 220 ASP A N 1
ATOM 1840 C CA . ASP A 1 220 ? -3.583 10.683 23.366 1.00 87.94 220 ASP A CA 1
ATOM 1841 C C . ASP A 1 220 ? -4.475 11.593 24.222 1.00 87.94 220 ASP A 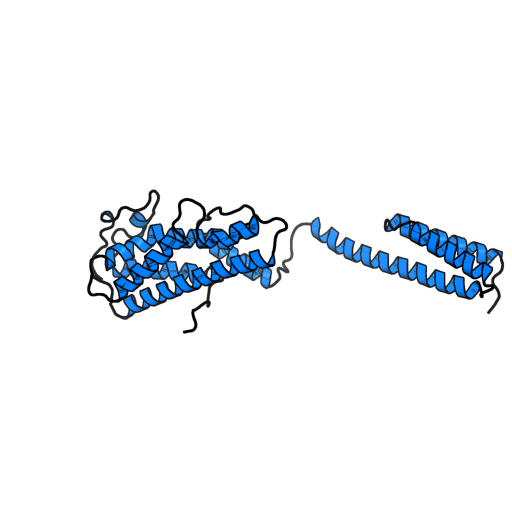C 1
ATOM 1843 O O . ASP A 1 220 ? -4.071 12.039 25.293 1.00 87.94 220 ASP A O 1
ATOM 1847 N N . SER A 1 221 ? -5.693 11.891 23.756 1.00 82.88 221 SER A N 1
ATOM 1848 C CA . SER A 1 221 ? -6.636 12.766 24.460 1.00 82.88 221 SER A CA 1
ATOM 1849 C C . SER A 1 221 ? -7.579 12.024 25.416 1.00 82.88 221 SER A C 1
ATOM 1851 O O . SER A 1 221 ? -8.610 12.592 25.777 1.00 82.88 221 SER A O 1
ATOM 1853 N N . ASP A 1 222 ? -7.325 10.741 25.709 1.00 72.94 222 ASP A N 1
ATOM 1854 C CA . ASP A 1 222 ? -8.274 9.823 26.365 1.00 72.94 222 ASP A CA 1
ATOM 1855 C C . ASP A 1 222 ? -9.685 9.876 25.740 1.00 72.94 222 ASP A C 1
ATOM 1857 O O . ASP A 1 222 ? -10.718 9.715 26.392 1.00 72.94 222 ASP A O 1
ATOM 1861 N N . GLY A 1 223 ? -9.746 10.115 24.427 1.00 76.44 223 GLY A N 1
ATOM 1862 C CA . GLY A 1 223 ? -10.982 10.383 23.700 1.00 76.44 223 GLY A CA 1
ATOM 1863 C C . GLY A 1 223 ? -11.757 9.138 23.280 1.00 76.44 223 GLY A C 1
ATOM 1864 O O . GLY A 1 223 ? -12.678 9.216 22.461 1.00 76.44 223 GLY A O 1
ATOM 1865 N N . VAL A 1 224 ? -11.373 7.971 23.799 1.00 79.94 224 VAL A N 1
ATOM 1866 C CA . VAL A 1 224 ? -12.029 6.699 23.505 1.00 79.94 224 VAL A CA 1
ATOM 1867 C C . VAL A 1 224 ? -13.341 6.618 24.276 1.00 79.94 224 VAL A C 1
ATOM 1869 O O . VAL A 1 224 ? -13.379 6.593 25.505 1.00 79.94 224 VAL A O 1
ATOM 1872 N N . TYR A 1 225 ? -14.445 6.527 23.539 1.00 78.00 225 TYR A N 1
ATOM 1873 C CA . TYR A 1 225 ? -15.765 6.414 24.142 1.00 78.00 225 TYR A CA 1
ATOM 1874 C C . TYR A 1 225 ? -15.914 5.105 24.929 1.00 78.00 225 TYR A C 1
ATOM 1876 O O . TYR A 1 225 ? -15.753 4.019 24.371 1.00 78.00 225 TYR A O 1
ATOM 1884 N N . LEU A 1 226 ? -16.272 5.212 26.215 1.00 81.50 226 LEU A N 1
ATOM 1885 C CA . LEU A 1 226 ? -16.422 4.076 27.135 1.00 81.50 226 LEU A CA 1
ATOM 1886 C C . LEU A 1 226 ? -15.187 3.159 27.126 1.00 81.50 226 LEU A C 1
ATOM 1888 O O . LEU A 1 226 ? -15.310 1.957 26.904 1.00 81.50 226 LEU A O 1
ATOM 1892 N N . ALA A 1 227 ? -14.012 3.750 27.351 1.00 80.69 227 ALA A N 1
ATOM 1893 C CA . ALA A 1 227 ? -12.700 3.104 27.322 1.00 80.69 227 ALA A CA 1
ATOM 1894 C C . ALA A 1 227 ? -12.656 1.693 27.947 1.00 80.69 227 ALA A C 1
ATOM 1896 O O . ALA A 1 227 ? -12.182 0.756 27.303 1.00 80.69 227 ALA A O 1
ATOM 1897 N N . ASP A 1 228 ? -13.223 1.529 29.146 1.00 86.38 228 ASP A N 1
ATOM 1898 C CA . ASP A 1 228 ? -13.183 0.280 29.927 1.00 86.38 228 ASP A CA 1
ATOM 1899 C C . ASP A 1 228 ? -14.290 -0.725 29.568 1.00 86.38 228 ASP A C 1
ATOM 1901 O O . ASP A 1 228 ? -14.427 -1.789 30.181 1.00 86.38 228 ASP A O 1
ATOM 1905 N N . LYS A 1 229 ? -15.129 -0.408 28.579 1.00 87.19 229 LYS A N 1
ATOM 1906 C CA . LYS A 1 229 ? -16.196 -1.302 28.141 1.00 87.19 229 LYS A CA 1
ATOM 1907 C C . LYS A 1 229 ? -15.647 -2.336 27.165 1.00 87.19 229 LYS A C 1
ATOM 1909 O O . LYS A 1 229 ? -14.876 -2.027 26.259 1.00 87.19 229 LYS A O 1
ATOM 1914 N N . LYS A 1 230 ? -16.097 -3.582 27.319 1.00 88.56 230 LYS A N 1
ATOM 1915 C CA . LYS A 1 230 ? -15.826 -4.647 26.347 1.00 88.56 230 LYS A CA 1
ATOM 1916 C C . LYS A 1 230 ? -16.665 -4.458 25.090 1.00 88.56 230 LYS A C 1
ATOM 1918 O O . LYS A 1 230 ? -17.869 -4.204 25.176 1.00 88.56 230 LYS A O 1
ATOM 1923 N N . ILE A 1 231 ? -16.045 -4.665 23.934 1.00 85.31 231 ILE A N 1
ATOM 1924 C CA . ILE A 1 231 ? -16.716 -4.518 22.644 1.00 85.31 231 ILE A CA 1
ATOM 1925 C C . ILE A 1 231 ? -17.826 -5.565 22.448 1.00 85.31 231 ILE A C 1
ATOM 1927 O O . ILE A 1 231 ? -17.648 -6.770 22.652 1.00 85.31 231 ILE A O 1
ATOM 1931 N N . ALA A 1 232 ? -18.998 -5.103 22.011 1.00 84.19 232 ALA A N 1
ATOM 1932 C CA . ALA A 1 232 ? -20.150 -5.949 21.714 1.00 84.19 232 ALA A CA 1
ATOM 1933 C C . ALA A 1 232 ? -20.080 -6.492 20.276 1.00 84.19 232 ALA A C 1
ATOM 1935 O O . ALA A 1 232 ? -20.831 -6.084 19.396 1.00 84.19 232 ALA A O 1
ATOM 1936 N N . VAL A 1 233 ? -19.179 -7.446 20.042 1.00 78.38 233 VAL A N 1
ATOM 1937 C CA . VAL A 1 233 ? -18.855 -8.001 18.712 1.00 78.38 233 VAL A CA 1
ATOM 1938 C C . VAL A 1 233 ? -20.079 -8.484 17.908 1.00 78.38 233 VAL A C 1
ATOM 1940 O O . VAL A 1 233 ? -20.119 -8.355 16.690 1.00 78.38 233 VAL A O 1
ATOM 1943 N N . LYS A 1 234 ? -21.108 -9.022 18.577 1.00 76.56 234 LYS A N 1
ATOM 1944 C CA . LYS A 1 234 ? -22.325 -9.549 17.926 1.00 76.56 234 LYS A CA 1
ATOM 1945 C C . LYS A 1 234 ? -23.269 -8.462 17.386 1.00 76.56 234 LYS A C 1
ATOM 1947 O O . LYS A 1 234 ? -24.265 -8.798 16.755 1.00 76.56 234 LYS A O 1
ATOM 1952 N N . ALA A 1 235 ? -23.001 -7.186 17.664 1.00 72.62 235 ALA A N 1
ATOM 1953 C CA . ALA A 1 235 ? -23.891 -6.082 17.310 1.00 72.62 235 ALA A CA 1
ATOM 1954 C C . ALA A 1 235 ? -23.741 -5.591 15.854 1.00 72.62 235 ALA A C 1
ATOM 1956 O O . ALA A 1 235 ? -24.589 -4.829 15.390 1.00 72.62 235 ALA A O 1
ATOM 1957 N N . ILE A 1 236 ? -22.702 -6.020 15.124 1.00 74.25 236 ILE A N 1
ATOM 1958 C CA . ILE A 1 236 ? -22.514 -5.703 13.700 1.00 74.25 236 ILE A CA 1
ATOM 1959 C C . ILE A 1 236 ? -22.619 -6.962 12.840 1.00 74.25 236 ILE A C 1
ATOM 1961 O O . ILE A 1 236 ? -22.109 -8.026 13.187 1.00 74.25 236 ILE A O 1
ATOM 1965 N N . LYS A 1 237 ? -23.262 -6.805 11.678 1.00 74.00 237 LYS A N 1
ATOM 1966 C CA . LYS A 1 237 ? -23.152 -7.755 10.571 1.00 74.00 237 LYS A CA 1
ATOM 1967 C C . LYS A 1 237 ? -21.825 -7.509 9.857 1.00 74.00 237 LYS A C 1
ATOM 1969 O O . LYS A 1 237 ? -21.670 -6.482 9.203 1.00 74.00 237 LYS A O 1
ATOM 1974 N N . CYS A 1 238 ? -20.884 -8.428 10.017 1.00 73.88 238 CYS A N 1
ATOM 1975 C CA . CYS A 1 238 ? -19.645 -8.439 9.247 1.00 73.88 238 CYS A CA 1
ATOM 1976 C C . CYS A 1 238 ? -19.859 -9.158 7.913 1.00 73.88 238 CYS A C 1
ATOM 1978 O O . CYS A 1 238 ? -20.795 -9.945 7.773 1.00 73.88 238 CYS A O 1
ATOM 1980 N N . VAL A 1 239 ? -18.976 -8.891 6.953 1.00 75.12 239 VAL A N 1
ATOM 1981 C CA . VAL A 1 239 ? -18.921 -9.626 5.685 1.00 75.12 239 VAL A CA 1
ATOM 1982 C C . VAL A 1 239 ? -18.566 -11.092 5.957 1.00 75.12 239 VAL A C 1
ATOM 1984 O O . VAL A 1 239 ? -17.788 -11.391 6.869 1.00 75.12 239 VAL A O 1
ATOM 1987 N N . ASP A 1 240 ? -19.133 -12.003 5.168 1.00 68.88 240 ASP A N 1
ATOM 1988 C CA . ASP A 1 240 ? -18.852 -13.435 5.266 1.00 68.88 240 ASP A CA 1
ATOM 1989 C C . ASP A 1 240 ? -17.346 -13.708 5.111 1.00 68.88 240 ASP A C 1
ATOM 1991 O O . ASP A 1 240 ? -16.703 -13.236 4.173 1.00 68.88 240 ASP A O 1
ATOM 1995 N N . GLY A 1 241 ? -16.772 -14.456 6.058 1.00 71.75 241 GLY A N 1
ATOM 1996 C CA . GLY A 1 241 ? -15.332 -14.742 6.109 1.00 71.75 241 GLY A CA 1
ATOM 1997 C C . GLY A 1 241 ? -14.479 -13.703 6.847 1.00 71.75 241 GLY A C 1
ATOM 1998 O O . GLY A 1 241 ? -13.263 -13.868 6.906 1.00 71.75 241 GLY A O 1
ATOM 1999 N N . SER A 1 242 ? -15.082 -12.663 7.435 1.00 81.19 242 SER A N 1
ATOM 2000 C CA . SER A 1 242 ? -14.361 -11.708 8.283 1.00 81.19 242 SER A CA 1
ATOM 2001 C C . SER A 1 242 ? -13.839 -12.345 9.575 1.00 81.19 242 SER A C 1
ATOM 2003 O O . SER A 1 242 ? -14.551 -13.070 10.276 1.00 81.19 242 SER A O 1
ATOM 2005 N N . ASN A 1 243 ? -12.611 -11.985 9.949 1.00 86.00 243 ASN A N 1
ATOM 2006 C CA . ASN A 1 243 ? -11.981 -12.391 11.203 1.00 86.00 243 ASN A CA 1
ATOM 2007 C C . ASN A 1 243 ? -12.284 -11.444 12.375 1.00 86.00 243 ASN A C 1
ATOM 2009 O O . ASN A 1 243 ? -11.798 -11.687 13.482 1.00 86.00 243 ASN A O 1
ATOM 2013 N N . PHE A 1 244 ? -13.099 -10.397 12.176 1.00 87.12 244 PHE A N 1
ATOM 2014 C CA . PHE A 1 244 ? -13.411 -9.380 13.190 1.00 87.12 244 PHE A CA 1
ATOM 2015 C C . PHE A 1 244 ? -13.762 -9.994 14.551 1.00 87.12 244 PHE A C 1
ATOM 2017 O O . PHE A 1 244 ? -13.227 -9.593 15.589 1.00 87.12 244 PHE A O 1
ATOM 2024 N N . GLN A 1 245 ? -14.625 -11.017 14.552 1.00 85.38 245 GLN A N 1
ATOM 2025 C CA . GLN A 1 245 ? -15.067 -11.617 15.805 1.00 85.38 245 GLN A CA 1
ATOM 2026 C C . GLN A 1 245 ? -13.934 -12.291 16.568 1.00 85.38 245 GLN A C 1
ATOM 2028 O O . GLN A 1 245 ? -13.846 -12.156 17.784 1.00 85.38 245 GLN A O 1
ATOM 2033 N N . THR A 1 246 ? -13.055 -12.988 15.860 1.00 87.38 246 THR A N 1
ATOM 2034 C CA . THR A 1 246 ? -11.894 -13.656 16.447 1.00 87.38 246 THR A CA 1
ATOM 2035 C C . THR A 1 246 ? -10.879 -12.636 16.959 1.00 87.38 246 THR A C 1
ATOM 2037 O O . THR A 1 246 ? -10.313 -12.820 18.033 1.00 87.38 246 THR A O 1
ATOM 2040 N N . ILE A 1 247 ? -10.681 -11.538 16.225 1.00 87.94 247 ILE A N 1
ATOM 2041 C CA . ILE A 1 247 ? -9.651 -10.534 16.516 1.00 87.94 247 ILE A CA 1
ATOM 2042 C C . ILE A 1 247 ? -10.000 -9.683 17.745 1.00 87.94 247 ILE A C 1
ATOM 2044 O O . ILE A 1 247 ? -9.095 -9.364 18.523 1.00 87.94 247 ILE A O 1
ATOM 2048 N N . PHE A 1 248 ? -11.272 -9.307 17.918 1.00 90.12 248 PHE A N 1
ATOM 2049 C CA . PHE A 1 248 ? -11.690 -8.298 18.904 1.00 90.12 248 PHE A CA 1
ATOM 2050 C C . PHE A 1 248 ? -12.493 -8.841 20.094 1.00 90.12 248 PHE A C 1
ATOM 2052 O O . PHE A 1 248 ? -12.819 -8.093 21.017 1.00 90.12 248 PHE A O 1
ATOM 2059 N N . LYS A 1 249 ? -12.818 -10.139 20.127 1.00 88.81 249 LYS A N 1
ATOM 2060 C CA . LYS A 1 249 ? -13.607 -10.726 21.220 1.00 88.81 249 LYS A CA 1
ATOM 2061 C C . LYS A 1 249 ? -12.966 -10.497 22.588 1.00 88.81 249 LYS A C 1
ATOM 2063 O O . LYS A 1 249 ? -11.881 -10.984 22.877 1.00 88.81 249 LYS A O 1
ATOM 2068 N N . GLY A 1 250 ? -13.719 -9.828 23.461 1.00 84.88 250 GLY A N 1
ATOM 2069 C CA . GLY A 1 250 ? -13.350 -9.616 24.860 1.00 84.88 250 GLY A CA 1
ATOM 2070 C C . GLY A 1 250 ? -12.375 -8.464 25.105 1.00 84.88 250 GLY A C 1
ATOM 2071 O O . GLY A 1 250 ? -12.066 -8.222 26.270 1.00 84.88 250 GLY A O 1
ATOM 2072 N N . LEU A 1 251 ? -11.946 -7.753 24.055 1.00 91.06 251 LEU A N 1
ATOM 2073 C CA . LEU A 1 251 ? -11.099 -6.568 24.173 1.00 91.06 251 LEU A CA 1
ATOM 2074 C C . LEU A 1 251 ? -11.889 -5.359 24.687 1.00 91.06 251 LEU A C 1
ATOM 2076 O O . LEU A 1 251 ? -13.094 -5.228 24.438 1.00 91.06 251 LEU A O 1
ATOM 2080 N N . LEU A 1 252 ? -11.183 -4.479 25.395 1.00 91.06 252 LEU A N 1
ATOM 2081 C CA . LEU A 1 252 ? -11.684 -3.169 25.800 1.00 91.06 252 LEU A CA 1
ATOM 2082 C C . LEU A 1 252 ? -11.726 -2.224 24.598 1.00 91.06 252 LEU A C 1
ATOM 2084 O O . LEU A 1 252 ? -11.007 -2.427 23.618 1.00 91.06 252 LEU A O 1
ATOM 2088 N N . HIS A 1 253 ? -12.551 -1.182 24.654 1.00 90.25 253 HIS A N 1
ATOM 2089 C CA . HIS A 1 253 ? -12.643 -0.204 23.569 1.00 90.25 253 HIS A CA 1
ATOM 2090 C C . HIS A 1 253 ? -11.289 0.464 23.280 1.00 90.25 253 HIS A C 1
ATOM 2092 O O . HIS A 1 253 ? -10.930 0.633 22.116 1.00 90.25 253 HIS A O 1
ATOM 2098 N N . THR A 1 254 ? -10.503 0.781 24.311 1.00 89.50 254 THR A N 1
ATOM 2099 C CA . THR A 1 254 ? -9.139 1.325 24.158 1.00 89.50 254 THR A CA 1
ATOM 2100 C C . THR A 1 254 ? -8.219 0.368 23.415 1.00 89.50 254 THR A C 1
ATOM 2102 O O . THR A 1 254 ? -7.562 0.768 22.455 1.00 89.50 254 THR A O 1
ATOM 2105 N N . ASP A 1 255 ? -8.215 -0.906 23.804 1.00 91.94 255 ASP A N 1
ATOM 2106 C CA . ASP A 1 255 ? -7.408 -1.941 23.156 1.00 91.94 255 ASP A CA 1
ATOM 2107 C C . ASP A 1 255 ? -7.851 -2.182 21.712 1.00 91.94 255 ASP A C 1
ATOM 2109 O O . ASP A 1 255 ? -7.022 -2.427 20.839 1.00 91.94 255 ASP A O 1
ATOM 2113 N N . CYS A 1 256 ? -9.152 -2.063 21.430 1.00 92.31 256 CYS A N 1
ATOM 2114 C CA . CYS A 1 256 ? -9.666 -2.137 20.069 1.00 92.31 256 CYS A CA 1
ATOM 2115 C C . CYS A 1 256 ? -9.105 -1.000 19.206 1.00 92.31 256 CYS A C 1
ATOM 2117 O O . CYS A 1 256 ? -8.590 -1.260 18.121 1.00 92.31 256 CYS A O 1
ATOM 2119 N N . VAL A 1 257 ? -9.166 0.247 19.688 1.00 91.88 257 VAL A N 1
ATOM 2120 C CA . VAL A 1 257 ? -8.637 1.412 18.957 1.00 91.88 257 VAL A CA 1
ATOM 2121 C C . VAL A 1 257 ? -7.125 1.286 18.754 1.00 91.88 257 VAL A C 1
ATOM 2123 O O . VAL A 1 257 ? -6.653 1.511 17.641 1.00 91.88 257 VAL A O 1
ATOM 2126 N N . LYS A 1 258 ? -6.374 0.850 19.777 1.00 94.00 258 LYS A N 1
ATOM 2127 C CA . LYS A 1 258 ? -4.932 0.565 19.656 1.00 94.00 258 LYS A CA 1
ATOM 2128 C C . LYS A 1 258 ? -4.654 -0.484 18.587 1.00 94.00 258 LYS A C 1
ATOM 2130 O O . LYS A 1 258 ? -3.844 -0.246 17.708 1.00 94.00 258 LYS A O 1
ATOM 2135 N N . LYS A 1 259 ? -5.401 -1.587 18.577 1.00 95.00 259 LYS A N 1
ATOM 2136 C CA . LYS A 1 259 ? -5.216 -2.666 17.599 1.00 95.00 259 LYS A CA 1
ATOM 2137 C C . LYS A 1 259 ? -5.500 -2.231 16.157 1.00 95.00 259 LYS A C 1
ATOM 2139 O O . LYS A 1 259 ? -4.822 -2.681 15.239 1.00 95.00 259 LYS A O 1
ATOM 2144 N N . VAL A 1 260 ? -6.480 -1.348 15.945 1.00 95.19 260 VAL A N 1
ATOM 2145 C CA . VAL A 1 260 ? -6.729 -0.733 14.626 1.00 95.19 260 VAL A CA 1
ATOM 2146 C C . VAL A 1 260 ? -5.598 0.227 14.246 1.00 95.19 260 VAL A C 1
ATOM 2148 O O . VAL A 1 260 ? -5.165 0.234 13.093 1.00 95.19 260 VAL A O 1
ATOM 2151 N N . ARG A 1 261 ? -5.096 1.011 15.209 1.00 95.38 261 ARG A N 1
ATOM 2152 C CA . ARG A 1 261 ? -3.960 1.921 15.021 1.00 95.38 261 ARG A CA 1
ATOM 2153 C C . ARG A 1 261 ? -2.699 1.160 14.628 1.00 95.38 261 ARG A C 1
ATOM 2155 O O . ARG A 1 261 ? -2.100 1.501 13.616 1.00 95.38 261 ARG A O 1
ATOM 2162 N N . ASP A 1 262 ? -2.360 0.114 15.373 1.00 95.31 262 ASP A N 1
ATOM 2163 C CA . ASP A 1 262 ? -1.173 -0.713 15.152 1.00 95.31 262 ASP A CA 1
ATOM 2164 C C . ASP A 1 262 ? -1.219 -1.372 13.768 1.00 95.31 262 ASP A C 1
ATOM 2166 O O . ASP A 1 262 ? -0.266 -1.262 13.008 1.00 95.31 262 ASP A O 1
ATOM 2170 N N . TYR A 1 263 ? -2.361 -1.945 13.370 1.00 95.38 263 TYR A N 1
ATOM 2171 C CA . TYR A 1 263 ? -2.507 -2.522 12.028 1.00 95.38 263 TYR A CA 1
ATOM 2172 C C . TYR A 1 263 ? -2.381 -1.475 10.908 1.00 95.38 263 TYR A C 1
ATOM 2174 O O . TYR A 1 263 ? -1.772 -1.721 9.870 1.00 95.38 263 TYR A O 1
ATOM 2182 N N . THR A 1 264 ? -2.928 -0.273 11.116 1.00 94.50 264 THR A N 1
ATOM 2183 C CA . THR A 1 264 ? -2.783 0.837 10.157 1.00 94.50 264 THR A CA 1
ATOM 2184 C C . THR A 1 264 ? -1.318 1.272 10.036 1.00 94.50 264 THR A C 1
ATOM 2186 O O . THR A 1 264 ? -0.830 1.540 8.938 1.00 94.50 264 THR A O 1
ATOM 2189 N N . GLU A 1 265 ? -0.604 1.317 11.160 1.00 93.94 265 GLU A N 1
ATOM 2190 C CA . GLU A 1 265 ? 0.816 1.654 11.241 1.00 93.94 265 GLU A CA 1
ATOM 2191 C C . GLU A 1 265 ? 1.710 0.585 10.591 1.00 93.94 265 GLU A C 1
ATOM 2193 O O . GLU A 1 265 ? 2.656 0.933 9.882 1.00 93.94 265 GLU A O 1
ATOM 2198 N N . GLU A 1 266 ? 1.391 -0.699 10.763 1.00 93.31 266 GLU A N 1
ATOM 2199 C CA . GLU A 1 266 ? 2.053 -1.821 10.085 1.00 93.31 266 GLU A CA 1
ATOM 2200 C C . GLU A 1 266 ? 1.962 -1.674 8.560 1.00 93.31 266 GLU A C 1
ATOM 2202 O O . GLU A 1 266 ? 2.994 -1.671 7.886 1.00 93.31 266 GLU A O 1
ATOM 2207 N N . ILE A 1 267 ? 0.764 -1.415 8.017 1.00 93.38 267 ILE A N 1
ATOM 2208 C CA . ILE A 1 267 ? 0.584 -1.187 6.572 1.00 93.38 267 ILE A CA 1
ATOM 2209 C C . ILE A 1 267 ? 1.456 -0.014 6.094 1.00 93.38 267 ILE A C 1
ATOM 2211 O O . ILE A 1 267 ? 2.152 -0.119 5.085 1.00 93.38 267 ILE A O 1
ATOM 2215 N N . ILE A 1 268 ? 1.464 1.113 6.810 1.00 91.81 268 ILE A N 1
ATOM 2216 C CA . ILE A 1 268 ? 2.263 2.286 6.411 1.00 91.81 268 ILE A CA 1
ATOM 2217 C C . ILE A 1 268 ? 3.769 1.977 6.417 1.00 91.81 268 ILE A C 1
ATOM 2219 O O . ILE A 1 268 ? 4.507 2.497 5.577 1.00 91.81 268 ILE A O 1
ATOM 2223 N N . ASN A 1 269 ? 4.233 1.151 7.356 1.00 89.94 269 ASN A N 1
ATOM 2224 C CA . ASN A 1 269 ? 5.647 0.817 7.518 1.00 89.94 269 ASN A CA 1
ATOM 2225 C C . ASN A 1 269 ? 6.150 -0.274 6.564 1.00 89.94 269 ASN A C 1
ATOM 2227 O O . ASN A 1 269 ? 7.336 -0.259 6.211 1.00 89.94 269 ASN A O 1
ATOM 2231 N N . ASP A 1 270 ? 5.283 -1.207 6.174 1.00 88.88 270 ASP A N 1
ATOM 2232 C CA . ASP A 1 270 ? 5.641 -2.353 5.336 1.00 88.88 270 ASP A CA 1
ATOM 2233 C C . ASP A 1 270 ? 5.635 -2.027 3.843 1.00 88.88 270 ASP A C 1
ATOM 2235 O O . ASP A 1 270 ? 6.460 -2.552 3.091 1.00 88.88 270 ASP A O 1
ATOM 2239 N N . PHE A 1 271 ? 4.734 -1.144 3.411 1.00 88.56 271 PHE A N 1
ATOM 2240 C CA . PHE A 1 271 ? 4.633 -0.706 2.021 1.00 88.56 271 PHE A CA 1
ATOM 2241 C C . PHE A 1 271 ? 5.530 0.510 1.741 1.00 88.56 271 PHE A C 1
ATOM 2243 O O . PHE A 1 271 ? 5.920 1.256 2.644 1.00 88.56 271 PHE A O 1
ATOM 2250 N N . ARG A 1 272 ? 5.826 0.784 0.461 1.00 81.25 272 ARG A N 1
ATOM 2251 C CA . ARG A 1 272 ? 6.636 1.946 0.019 1.00 81.25 272 ARG A CA 1
ATOM 2252 C C . ARG A 1 272 ? 5.906 3.291 0.119 1.00 81.25 272 ARG A C 1
ATOM 2254 O O . ARG A 1 272 ? 6.110 4.197 -0.684 1.00 81.25 272 ARG A O 1
ATOM 2261 N N . ILE A 1 273 ? 5.052 3.413 1.121 1.00 82.94 273 ILE A N 1
ATOM 2262 C CA . ILE A 1 273 ? 4.275 4.601 1.458 1.00 82.94 273 ILE A CA 1
ATOM 2263 C C . ILE A 1 273 ? 4.776 5.272 2.740 1.00 82.94 273 ILE A C 1
ATOM 2265 O O . ILE A 1 273 ? 4.304 6.349 3.110 1.00 82.94 273 ILE A O 1
ATOM 2269 N N . LYS A 1 274 ? 5.770 4.665 3.401 1.00 74.88 274 LYS A N 1
ATOM 2270 C CA . LYS A 1 274 ? 6.421 5.219 4.583 1.00 74.88 274 LYS A CA 1
ATOM 2271 C C . LYS A 1 274 ? 6.983 6.614 4.292 1.00 74.88 274 LYS A C 1
ATOM 2273 O O . LYS A 1 274 ? 7.857 6.781 3.447 1.00 74.88 274 LYS A O 1
ATOM 2278 N N . GLY A 1 275 ? 6.491 7.613 5.023 1.00 70.75 275 GLY A N 1
ATOM 2279 C CA . GLY A 1 275 ? 6.919 9.011 4.897 1.00 70.75 275 GLY A CA 1
ATOM 2280 C C . GLY A 1 275 ? 6.138 9.847 3.879 1.00 70.75 275 GLY A C 1
ATOM 2281 O O . GLY A 1 275 ? 6.364 11.052 3.805 1.00 70.75 275 GLY A O 1
ATOM 2282 N N . ILE A 1 276 ? 5.189 9.263 3.140 1.00 79.31 276 ILE A N 1
ATOM 2283 C CA . ILE A 1 276 ? 4.270 10.028 2.290 1.00 79.31 276 ILE A CA 1
ATOM 2284 C C . ILE A 1 276 ? 3.180 10.632 3.184 1.00 79.31 276 ILE A C 1
ATOM 2286 O O . ILE A 1 276 ? 2.249 9.945 3.597 1.00 79.31 276 ILE A O 1
ATOM 2290 N N . LYS A 1 277 ? 3.300 11.927 3.491 1.00 75.31 277 LYS A N 1
ATOM 2291 C CA . LYS A 1 277 ? 2.300 12.699 4.243 1.00 75.31 277 LYS A CA 1
ATOM 2292 C C . LYS A 1 277 ? 1.824 13.897 3.430 1.00 75.31 277 LYS A C 1
ATOM 2294 O O . LYS A 1 277 ? 2.552 14.406 2.578 1.00 75.31 277 LYS A O 1
ATOM 2299 N N . ARG A 1 278 ? 0.594 14.349 3.686 1.00 72.75 278 ARG A N 1
ATOM 2300 C CA . ARG A 1 278 ? 0.110 15.621 3.140 1.00 72.75 278 ARG A CA 1
ATOM 2301 C C . ARG A 1 278 ? 0.838 16.753 3.857 1.00 72.75 278 ARG A C 1
ATOM 2303 O O . ARG A 1 278 ? 0.692 16.902 5.067 1.00 72.75 278 ARG A O 1
ATOM 2310 N N . ASN A 1 279 ? 1.621 17.528 3.114 1.00 57.22 279 ASN A N 1
ATOM 2311 C CA . ASN A 1 279 ? 2.116 18.810 3.602 1.00 57.22 279 ASN A CA 1
ATOM 2312 C C . ASN A 1 279 ? 0.936 19.785 3.538 1.00 57.22 279 ASN A C 1
ATOM 2314 O O . ASN A 1 279 ? 0.489 20.116 2.438 1.00 57.22 279 ASN A O 1
ATOM 2318 N N . TYR A 1 280 ? 0.398 20.154 4.699 1.00 46.34 280 TYR A N 1
ATOM 2319 C CA . TYR A 1 280 ? -0.563 21.248 4.837 1.00 46.34 280 TYR A CA 1
ATOM 2320 C C . TYR A 1 280 ? 0.178 22.551 5.120 1.00 46.34 280 TYR A C 1
ATOM 2322 O O . TYR A 1 280 ? 1.165 22.497 5.890 1.00 46.34 280 TYR A O 1
#

Sequence (280 aa):
MKELSSSEINLAVRKIKSKYEDIIKEFKKSRVLLENFEDRYAKTLRSKMDLSTFLLAEIEAVTELYKREEIKRSIESIEVVDKKDKKTVDKKSFADKVYEENLKKIQNYPRISLHRDASEEIERLLGAVRTLINDYWPAITLIFRDNKYYSNNDKFSAYYHKLLTNYDYTGIMPISRQYIDALNRKPQDMKKIDFENRFILQETAFLLNDILDALNKVLDSDGVYLADKKIAVKAIKCVDGSNFQTIFKGLLHTDCVKKVRDYTEEIINDFRIKGIKRNY

Foldseek 3Di:
DDQDDPVRLVVLLVVLLVLVVVCCVVLVDDPVSSVVVVVVLVVCVVVVHRSVVVSVVSVVVSVVVVVVSVVVVVVVVVVVVVPPDDDDDDPPDPVNVVVVQLVVLLVPADFADADPPDDSLLRRLLRLLVLLLFAQLVLVCQQLVVPPPDPLSVVSVVLNVVSCQQRVDPHHGNLCVQLSVQVPDPPHDVVSNVVSVVSSLLVSLASLVSLLVSLVVCLVVVVGRQQADQGPQVPDDGDPPHCNCVVRHRDGSSVSSVVSNVSSVSSCVSHPSPPNYDDD